Protein AF-A0A9P1GMY0-F1 (afdb_monomer_lite)

Sequence (260 aa):
MEKEKQSENASLQDLLKQTLSRVNQLEDSLKNVKQVQSLQGTDQPTRAESELPKKRPVPDKDMKKATTDEEDEDGGTDGSEEEEDEEDQWVRTPQGKVEQDIVDRYKAGGTDREELEMALLESISKWGLDRSNYKKIKADFVMRCKWVRERMEDKEQEVHGKWYTEDALKKSGKFSPASIKAMVAYCRRFPESLVRCWRYNENVSEYYIIDEDKTLHRKAERTKETEAPEGLGKNLVALPDPKPAPEVVGSQVGHHCSFM

Organism: NCBI:txid2562237

Radius of gyration: 33.91 Å; chains: 1; bounding box: 63×73×100 Å

Secondary structure (DSSP, 8-state):
-HHHHHHHHHHHHHHHHHHHHHHHHHHHHHHHHHHHHHHS-----------PPPPPPPPP--------PPP----------------STT-----PPPPHHHHHHHHH-HHHHHHHHHHHHHHHHHH-S-GGGHHHHHHHHHHHHHHHHHHHHHHHHHHTT----HHHHHHTT---HHHHHHHHHHHHHHHHHHHS-----TT---EEEE-TT--EEEE----------S--------PPPPPPPPP-------------

pLDDT: mean 72.46, std 19.18, range [38.41, 97.69]

Structure (mmCIF, N/CA/C/O backbone):
data_AF-A0A9P1GMY0-F1
#
_entry.id   AF-A0A9P1GMY0-F1
#
loop_
_atom_site.group_PDB
_atom_site.id
_atom_site.type_symbol
_atom_site.label_atom_id
_atom_site.label_alt_id
_atom_site.label_comp_id
_atom_site.label_asym_id
_atom_site.label_entity_id
_atom_site.label_seq_id
_atom_site.pdbx_PDB_ins_code
_atom_site.Cartn_x
_atom_site.Cartn_y
_atom_site.Cartn_z
_atom_site.occupancy
_atom_site.B_iso_or_equiv
_atom_site.auth_seq_id
_atom_site.auth_comp_id
_atom_site.auth_asym_id
_atom_site.auth_atom_id
_atom_site.pdbx_PDB_model_num
ATOM 1 N N . MET A 1 1 ? 6.380 -23.368 -45.968 1.00 72.88 1 MET A N 1
ATOM 2 C CA . MET A 1 1 ? 5.380 -22.482 -45.339 1.00 72.88 1 MET A CA 1
ATOM 3 C C . MET A 1 1 ? 4.091 -23.206 -44.947 1.00 72.88 1 MET A C 1
ATOM 5 O O . MET A 1 1 ? 3.735 -23.123 -43.786 1.00 72.88 1 MET A O 1
ATOM 9 N N . GLU A 1 2 ? 3.393 -23.952 -45.816 1.00 86.38 2 GLU A N 1
ATOM 10 C CA . GLU A 1 2 ? 2.126 -24.615 -45.404 1.00 86.38 2 GLU A CA 1
ATOM 11 C C . GLU A 1 2 ? 2.288 -25.697 -44.321 1.00 86.38 2 GLU A C 1
ATOM 13 O O . GLU A 1 2 ? 1.484 -25.759 -43.396 1.00 86.38 2 GLU A O 1
ATOM 18 N N . LYS A 1 3 ? 3.357 -26.501 -44.381 1.00 86.69 3 LYS A N 1
ATOM 19 C CA . LYS A 1 3 ? 3.639 -27.529 -43.360 1.00 86.69 3 LYS A CA 1
ATOM 20 C C . LYS A 1 3 ? 3.923 -26.942 -41.969 1.00 86.69 3 LYS A C 1
ATOM 22 O O . LYS A 1 3 ? 3.570 -27.552 -40.971 1.00 86.69 3 LYS A O 1
ATOM 27 N N . GLU A 1 4 ? 4.518 -25.754 -41.920 1.00 88.81 4 GLU A N 1
ATOM 28 C CA . GLU A 1 4 ? 4.867 -25.051 -40.678 1.00 88.81 4 GLU A CA 1
ATOM 29 C C . GLU A 1 4 ? 3.615 -24.475 -40.001 1.00 88.81 4 GLU A C 1
ATOM 31 O O . GLU A 1 4 ? 3.379 -24.714 -38.818 1.00 88.81 4 GLU A O 1
ATOM 36 N N . LYS A 1 5 ? 2.712 -23.874 -40.792 1.00 89.44 5 LYS A N 1
ATOM 37 C CA . LYS A 1 5 ? 1.393 -23.431 -40.309 1.00 89.44 5 LYS A CA 1
ATOM 38 C C . LYS A 1 5 ? 0.543 -24.587 -39.771 1.00 89.44 5 LYS A C 1
ATOM 40 O O . LYS A 1 5 ? -0.209 -24.410 -38.816 1.00 89.44 5 LYS A O 1
ATOM 45 N N . GLN A 1 6 ? 0.648 -25.776 -40.370 1.00 88.12 6 GLN A N 1
ATOM 46 C CA . GLN A 1 6 ? -0.055 -26.967 -39.880 1.00 88.12 6 GLN A CA 1
ATOM 47 C C . GLN A 1 6 ? 0.508 -27.464 -38.542 1.00 88.12 6 GLN A C 1
ATOM 49 O O . GLN A 1 6 ? -0.276 -27.810 -37.658 1.00 88.12 6 GLN A O 1
ATOM 54 N N . SER A 1 7 ? 1.834 -27.454 -38.353 1.00 92.00 7 SER A N 1
ATOM 55 C CA . SER A 1 7 ? 2.437 -27.823 -37.065 1.00 92.00 7 SER A CA 1
ATOM 56 C C . SER A 1 7 ? 2.123 -26.824 -35.949 1.00 92.00 7 SER A C 1
ATOM 58 O O . SER A 1 7 ? 1.857 -27.236 -34.822 1.00 92.00 7 SER A O 1
ATOM 60 N N . GLU A 1 8 ? 2.088 -25.524 -36.254 1.00 92.75 8 GLU A N 1
ATOM 61 C CA . GLU A 1 8 ? 1.722 -24.489 -35.278 1.00 92.75 8 GLU A CA 1
ATOM 62 C C . GLU A 1 8 ? 0.269 -24.632 -34.819 1.00 92.75 8 GLU A C 1
ATOM 64 O O . GLU A 1 8 ? -0.017 -24.565 -33.625 1.00 92.75 8 GLU A O 1
ATOM 69 N N . ASN A 1 9 ? -0.652 -24.901 -35.749 1.00 93.88 9 ASN A N 1
ATOM 70 C CA . ASN A 1 9 ? -2.061 -25.090 -35.411 1.00 93.88 9 ASN A CA 1
ATOM 71 C C . ASN A 1 9 ? -2.270 -26.334 -34.526 1.00 93.88 9 ASN A C 1
ATOM 73 O O . ASN A 1 9 ? -3.005 -26.273 -33.543 1.00 93.88 9 ASN A O 1
ATOM 77 N N . ALA A 1 10 ? -1.561 -27.435 -34.804 1.00 93.31 10 ALA A N 1
ATOM 78 C CA . ALA A 1 10 ? -1.598 -28.626 -33.951 1.00 93.31 10 ALA A CA 1
ATOM 79 C C . ALA A 1 10 ? -1.095 -28.336 -32.522 1.00 93.31 10 ALA A C 1
ATOM 81 O O . ALA A 1 10 ? -1.752 -28.714 -31.553 1.00 93.31 10 ALA A O 1
ATOM 82 N N . SER A 1 11 ? 0.009 -27.593 -32.389 1.00 96.81 11 SER A N 1
ATOM 83 C CA . SER A 1 11 ? 0.560 -27.182 -31.089 1.00 96.81 11 SER A CA 1
ATOM 84 C C . SER A 1 11 ? -0.415 -26.307 -30.287 1.00 96.81 11 SER A C 1
ATOM 86 O O . SER A 1 11 ? -0.626 -26.526 -29.093 1.00 96.81 11 SER A O 1
ATOM 88 N N . LEU A 1 12 ? -1.086 -25.356 -30.948 1.00 96.19 12 LEU A N 1
ATOM 89 C CA . LEU A 1 12 ? -2.088 -24.497 -30.308 1.00 96.19 12 LEU A CA 1
ATOM 90 C C . LEU A 1 12 ? -3.315 -25.281 -29.824 1.00 96.19 12 LEU A C 1
ATOM 92 O O . LEU A 1 12 ? -3.842 -24.992 -28.749 1.00 96.19 12 LEU A O 1
ATOM 96 N N . GLN A 1 13 ? -3.759 -26.284 -30.583 1.00 96.69 13 GLN A N 1
ATOM 97 C CA . GLN A 1 13 ? -4.874 -27.148 -30.185 1.00 96.69 13 GLN A CA 1
ATOM 98 C C . GLN A 1 13 ? -4.537 -27.986 -28.947 1.00 96.69 13 GLN A C 1
ATOM 100 O O . GLN A 1 13 ? -5.382 -28.143 -28.064 1.00 96.69 13 GLN A O 1
ATOM 105 N N . ASP A 1 14 ? -3.308 -28.491 -28.842 1.00 97.56 14 ASP A N 1
ATOM 106 C CA . ASP A 1 14 ? -2.873 -29.247 -27.666 1.00 97.56 14 ASP A CA 1
ATOM 107 C C . ASP A 1 14 ? -2.725 -28.349 -26.434 1.00 97.56 14 ASP A C 1
ATOM 109 O O . ASP A 1 14 ? -3.180 -28.718 -25.347 1.00 97.56 14 ASP A O 1
ATOM 113 N N . LEU A 1 15 ? -2.204 -27.129 -26.607 1.00 97.31 15 LEU A N 1
ATOM 114 C CA . LEU A 1 15 ? -2.153 -26.136 -25.534 1.00 97.31 15 LEU A CA 1
ATOM 115 C C . LEU A 1 15 ? -3.560 -25.769 -25.035 1.00 97.31 15 LEU A C 1
ATOM 117 O O . LEU A 1 15 ? -3.782 -25.688 -23.827 1.00 97.31 15 LEU A O 1
ATOM 121 N N . LEU A 1 16 ? -4.527 -25.598 -25.944 1.00 97.44 16 LEU A N 1
ATOM 122 C CA . LEU A 1 16 ? -5.921 -25.310 -25.596 1.00 97.44 16 LEU A CA 1
ATOM 123 C C . LEU A 1 16 ? -6.576 -26.468 -24.824 1.00 97.44 16 LEU A C 1
ATOM 125 O O . LEU A 1 16 ? -7.293 -26.248 -23.849 1.00 97.44 16 LEU A O 1
ATOM 129 N N . LYS A 1 17 ? -6.312 -27.718 -25.216 1.00 97.69 17 LYS A N 1
ATOM 130 C CA . LYS A 1 17 ? -6.797 -28.892 -24.471 1.00 97.69 17 LYS A CA 1
ATOM 131 C C . LYS A 1 17 ? -6.182 -28.962 -23.075 1.00 97.69 17 LYS A C 1
ATOM 133 O O . LYS A 1 17 ? -6.884 -29.263 -22.109 1.00 97.69 17 LYS A O 1
ATOM 138 N N . GLN A 1 18 ? -4.890 -28.655 -22.953 1.00 97.62 18 GLN A N 1
ATOM 139 C CA . GLN A 1 18 ? -4.193 -28.649 -21.670 1.00 97.62 18 GLN A CA 1
ATOM 140 C C . GLN A 1 18 ? -4.738 -27.562 -20.731 1.00 97.62 18 GLN A C 1
ATOM 142 O O . GLN A 1 18 ? -4.952 -27.827 -19.546 1.00 97.62 18 GLN A O 1
ATOM 147 N N . THR A 1 19 ? -5.006 -26.357 -21.243 1.00 94.56 19 THR A N 1
ATOM 148 C CA . THR A 1 19 ? -5.576 -25.265 -20.441 1.00 94.56 19 THR A CA 1
ATOM 149 C C . THR A 1 19 ? -7.001 -25.573 -19.995 1.00 94.56 19 THR A C 1
ATOM 151 O O . THR A 1 19 ? -7.294 -25.426 -18.810 1.00 94.56 19 THR A O 1
ATOM 154 N N . LEU A 1 20 ? -7.857 -26.100 -20.878 1.00 97.44 20 LEU A N 1
ATOM 155 C CA . LEU A 1 20 ? -9.214 -26.528 -20.515 1.00 97.44 20 LEU A CA 1
ATOM 156 C C . LEU A 1 20 ? -9.209 -27.633 -19.448 1.00 97.44 20 LEU A C 1
ATOM 158 O O . LEU A 1 20 ? -9.961 -27.560 -18.477 1.00 97.44 20 LEU A O 1
ATOM 162 N N . SER A 1 21 ? -8.312 -28.618 -19.568 1.00 97.62 21 SER A N 1
ATOM 163 C CA . SER A 1 21 ? -8.161 -29.662 -18.548 1.00 97.62 21 SER A CA 1
ATOM 164 C C . SER A 1 21 ? -7.766 -29.090 -17.184 1.00 97.62 21 SER A C 1
ATOM 166 O O . SER A 1 21 ? -8.225 -29.591 -16.158 1.00 97.62 21 SER A O 1
ATOM 168 N N . ARG A 1 22 ? -6.918 -28.056 -17.153 1.00 96.88 22 ARG A N 1
ATOM 169 C CA . ARG A 1 22 ? -6.483 -27.408 -15.909 1.00 96.88 22 ARG A CA 1
ATOM 170 C C . ARG A 1 22 ? -7.596 -26.574 -15.276 1.00 96.88 22 ARG A C 1
ATOM 172 O O . ARG A 1 22 ? -7.725 -26.587 -14.056 1.00 96.88 22 ARG A O 1
ATOM 179 N N . VAL A 1 23 ? -8.409 -25.889 -16.082 1.00 97.38 23 VAL A N 1
ATOM 180 C CA . VAL A 1 23 ? -9.577 -25.136 -15.593 1.00 97.38 23 VAL A CA 1
ATOM 181 C C . VAL A 1 23 ? -10.565 -26.075 -14.899 1.00 97.38 23 VAL A C 1
ATOM 183 O O . VAL A 1 23 ? -10.924 -25.819 -13.753 1.00 97.38 23 VAL A O 1
ATOM 186 N N . ASN A 1 24 ? -10.898 -27.215 -15.510 1.00 95.50 24 ASN A N 1
ATOM 187 C CA . ASN A 1 24 ? -11.812 -28.190 -14.901 1.00 95.50 24 ASN A CA 1
ATOM 188 C C . ASN A 1 24 ? -11.293 -28.733 -13.552 1.00 95.50 24 ASN A C 1
ATOM 190 O O . ASN A 1 24 ? -12.050 -28.836 -12.591 1.00 95.50 24 ASN A O 1
ATOM 194 N N . GLN A 1 25 ? -9.987 -29.012 -13.433 1.00 95.81 25 GLN A N 1
ATOM 195 C CA . GLN A 1 25 ? -9.381 -29.443 -12.161 1.00 95.81 25 GLN A CA 1
ATOM 196 C C . GLN A 1 25 ? -9.483 -28.376 -11.055 1.00 95.81 25 GLN A C 1
ATOM 198 O O . GLN A 1 25 ? -9.662 -28.706 -9.877 1.00 95.81 25 GLN A O 1
ATOM 203 N N . LEU A 1 26 ? -9.366 -27.094 -11.417 1.00 96.19 26 LEU A N 1
ATOM 204 C CA . LEU A 1 26 ? -9.512 -25.984 -10.474 1.00 96.19 26 LEU A CA 1
ATOM 205 C C . LEU A 1 26 ? -10.969 -25.796 -10.041 1.00 96.19 26 LEU A C 1
ATOM 207 O O . LEU A 1 26 ? -11.217 -25.550 -8.861 1.00 96.19 26 LEU A O 1
ATOM 211 N N . GLU A 1 27 ? -11.929 -25.961 -10.953 1.00 96.69 27 GLU A N 1
ATOM 212 C CA . GLU A 1 27 ? -13.355 -25.921 -10.617 1.00 96.69 27 GLU A CA 1
ATOM 213 C C . GLU A 1 27 ? -13.740 -27.016 -9.615 1.00 96.69 27 GLU A C 1
ATOM 215 O O . GLU A 1 27 ? -14.448 -26.743 -8.641 1.00 96.69 27 GLU A O 1
ATOM 220 N N . ASP A 1 28 ? -13.235 -28.236 -9.798 1.00 96.62 28 ASP A N 1
ATOM 221 C CA . ASP A 1 28 ? -13.495 -29.336 -8.866 1.00 96.62 28 ASP A CA 1
ATOM 222 C C . ASP A 1 28 ? -12.813 -29.117 -7.507 1.00 96.62 28 ASP A C 1
ATOM 224 O O . ASP A 1 28 ? -13.415 -29.355 -6.456 1.00 96.62 28 ASP A O 1
ATOM 228 N N . SER A 1 29 ? -11.603 -28.551 -7.498 1.00 95.75 29 SER A N 1
ATOM 229 C CA . SER A 1 29 ? -10.927 -28.148 -6.257 1.00 95.75 29 SER A CA 1
ATOM 230 C C . SER A 1 29 ? -11.716 -27.072 -5.499 1.00 95.75 29 SER A C 1
ATOM 232 O O . SER A 1 29 ? -11.853 -27.145 -4.277 1.00 95.75 29 SER A O 1
ATOM 234 N N . LEU A 1 30 ? -12.298 -26.100 -6.209 1.00 94.25 30 LEU A N 1
ATOM 235 C CA . LEU A 1 30 ? -13.111 -25.044 -5.605 1.00 94.25 30 LEU A CA 1
ATOM 236 C C . LEU A 1 30 ? -14.412 -25.588 -4.993 1.00 94.25 30 LEU A C 1
ATOM 238 O O . LEU A 1 30 ? -14.821 -25.134 -3.921 1.00 94.25 30 LEU A O 1
ATOM 242 N N . LYS A 1 31 ? -15.053 -26.576 -5.635 1.00 95.06 31 LYS A N 1
ATOM 243 C CA . LYS A 1 31 ? -16.225 -27.272 -5.070 1.00 95.06 31 LYS A CA 1
ATOM 244 C C . LYS A 1 31 ? -15.873 -27.974 -3.755 1.00 95.06 31 LYS A C 1
ATOM 246 O O . LYS A 1 31 ? -16.617 -27.834 -2.785 1.00 95.06 31 LYS A O 1
ATOM 251 N N . ASN A 1 32 ? -14.714 -28.633 -3.691 1.00 92.12 32 ASN A N 1
ATOM 252 C CA . ASN A 1 32 ? -14.246 -29.302 -2.474 1.00 92.12 32 ASN A CA 1
ATOM 253 C C . ASN A 1 32 ? -13.990 -28.311 -1.326 1.00 92.12 32 ASN A C 1
ATOM 255 O O . ASN A 1 32 ? -14.411 -28.557 -0.198 1.00 92.12 32 ASN A O 1
ATOM 259 N N . VAL A 1 33 ? -13.367 -27.158 -1.601 1.00 91.00 33 VAL A N 1
ATOM 260 C CA . VAL A 1 33 ? -13.130 -26.120 -0.575 1.00 91.00 33 VAL A CA 1
ATOM 261 C C . VAL A 1 33 ? -14.446 -25.595 0.004 1.00 91.00 33 VAL A C 1
ATOM 263 O O . VAL A 1 33 ? -14.576 -25.471 1.222 1.00 91.00 33 VAL A O 1
ATOM 266 N N . LYS A 1 34 ? -15.451 -25.341 -0.844 1.00 88.00 34 LYS A N 1
ATOM 267 C CA . LYS A 1 34 ? -16.779 -24.900 -0.384 1.00 88.00 34 LYS A CA 1
ATOM 268 C C . LYS A 1 34 ? -17.467 -25.945 0.496 1.00 88.00 34 LYS A C 1
ATOM 270 O O . LYS A 1 34 ? -18.105 -25.581 1.481 1.00 88.00 34 LYS A O 1
ATOM 275 N N . GLN A 1 35 ? -17.311 -27.231 0.181 1.00 89.69 35 GLN A N 1
ATOM 276 C CA . GLN A 1 35 ? -17.853 -28.315 1.002 1.00 89.69 35 GLN A CA 1
ATOM 277 C C . GLN A 1 35 ? -17.187 -28.375 2.386 1.00 89.69 35 GLN A C 1
ATOM 279 O O . GLN A 1 35 ? -17.877 -28.538 3.388 1.00 89.69 35 GLN A O 1
ATOM 284 N N . VAL A 1 36 ? -15.866 -28.179 2.463 1.00 85.31 36 VAL A N 1
ATOM 285 C CA . VAL A 1 36 ? -15.140 -28.136 3.746 1.00 85.31 36 VAL A CA 1
ATOM 286 C C . VAL A 1 36 ? -15.574 -26.935 4.593 1.00 85.31 36 VAL A C 1
ATOM 288 O O . VAL A 1 36 ? -15.799 -27.088 5.791 1.00 85.31 36 VAL A O 1
ATOM 291 N N . GLN A 1 37 ? -15.773 -25.763 3.982 1.00 78.94 37 GLN A N 1
ATOM 292 C CA . GLN A 1 37 ? -16.268 -24.574 4.690 1.00 78.94 37 GLN A CA 1
ATOM 293 C C . GLN A 1 37 ? -17.698 -24.753 5.221 1.00 78.94 37 GLN A C 1
ATOM 295 O O . GLN A 1 37 ? -18.005 -24.278 6.309 1.00 78.94 37 GLN A O 1
ATOM 300 N N . SER A 1 38 ? -18.561 -25.480 4.502 1.00 77.88 38 SER A N 1
ATOM 301 C CA . SER A 1 38 ? -19.917 -25.794 4.974 1.00 77.88 38 SER A CA 1
ATOM 302 C C . SER A 1 38 ? -19.932 -26.739 6.183 1.00 77.88 38 SER A C 1
ATOM 304 O O . SER A 1 38 ? -20.895 -26.713 6.946 1.00 77.88 38 SER A O 1
ATOM 306 N N . LEU A 1 39 ? -18.909 -27.582 6.351 1.00 76.19 39 LEU A N 1
ATOM 307 C CA . LEU A 1 39 ? -18.793 -28.496 7.492 1.00 76.19 39 LEU A CA 1
ATOM 308 C C . LEU A 1 39 ? -18.166 -27.829 8.722 1.00 76.19 39 LEU A C 1
ATOM 310 O O . LEU A 1 39 ? -18.381 -28.296 9.836 1.00 76.19 39 LEU A O 1
ATOM 314 N N . GLN A 1 40 ? -17.455 -26.711 8.552 1.00 70.06 40 GLN A N 1
ATOM 315 C CA . GLN A 1 40 ? -16.938 -25.884 9.650 1.00 70.06 40 GLN A CA 1
ATOM 316 C C . GLN A 1 40 ? -18.008 -24.932 10.204 1.00 70.06 40 GLN A C 1
ATOM 318 O O . GLN A 1 40 ? -17.747 -23.754 10.442 1.00 70.06 40 GLN A O 1
ATOM 323 N N . GLY A 1 41 ? -19.220 -25.463 10.400 1.00 54.94 41 GLY A N 1
ATOM 324 C CA . GLY A 1 41 ? -20.335 -24.770 11.033 1.00 54.94 41 GLY A CA 1
ATOM 325 C C . GLY A 1 41 ? -19.887 -23.993 12.270 1.00 54.94 41 GLY A C 1
ATOM 326 O O . GLY A 1 41 ? -19.021 -24.424 13.028 1.00 54.94 41 GLY A O 1
ATOM 327 N N . THR A 1 42 ? -20.470 -22.809 12.405 1.00 56.34 42 THR A N 1
ATOM 328 C CA . THR A 1 42 ? -20.187 -21.731 13.351 1.00 56.34 42 THR A CA 1
ATOM 329 C C . THR A 1 42 ? -20.474 -22.098 14.809 1.00 56.34 42 THR A C 1
ATOM 331 O O . THR A 1 42 ? -21.212 -21.393 15.490 1.00 56.34 42 THR A O 1
ATOM 334 N N . ASP A 1 43 ? -19.865 -23.160 15.321 1.00 51.69 43 ASP A N 1
ATOM 335 C CA . ASP A 1 43 ? -19.761 -23.406 16.755 1.00 51.69 43 ASP A CA 1
ATOM 336 C C . ASP A 1 43 ? -18.574 -22.598 17.289 1.00 51.69 43 ASP A C 1
ATOM 338 O O . ASP A 1 43 ? -17.550 -23.134 17.713 1.00 51.69 43 ASP A O 1
ATOM 342 N N . GLN A 1 44 ? -18.686 -21.265 17.240 1.00 51.03 44 GLN A N 1
ATOM 343 C CA . GLN A 1 44 ? -17.891 -20.452 18.151 1.00 51.03 44 GLN A CA 1
ATOM 344 C C . GLN A 1 44 ? -18.453 -20.687 19.555 1.00 51.03 44 GLN A C 1
ATOM 346 O O . GLN A 1 44 ? -19.603 -20.320 19.810 1.00 51.03 44 GLN A O 1
ATOM 351 N N . PRO A 1 45 ? -17.680 -21.267 20.490 1.00 49.97 45 PRO A N 1
ATOM 352 C CA . PRO A 1 45 ? -18.087 -21.277 21.879 1.00 49.97 45 PRO A CA 1
ATOM 353 C C . PRO A 1 45 ? -18.194 -19.819 22.323 1.00 49.97 45 PRO A C 1
ATOM 355 O O . PRO A 1 45 ? -17.204 -19.085 22.317 1.00 49.97 45 PRO A O 1
ATOM 358 N N . THR A 1 46 ? -19.401 -19.391 22.693 1.00 53.16 46 THR A N 1
ATOM 359 C CA . THR A 1 46 ? -19.625 -18.147 23.429 1.00 53.16 46 THR A CA 1
ATOM 360 C C . THR A 1 46 ? -18.721 -18.185 24.651 1.00 53.16 46 THR A C 1
ATOM 362 O O . THR A 1 46 ? -18.973 -18.917 25.610 1.00 53.16 46 THR A O 1
ATOM 365 N N . ARG A 1 47 ? -17.604 -17.464 24.561 1.00 47.22 47 ARG A N 1
ATOM 366 C CA . ARG A 1 47 ? -16.597 -17.347 25.605 1.00 47.22 47 ARG A CA 1
ATOM 367 C C . ARG A 1 47 ? -17.286 -16.743 26.818 1.00 47.22 47 ARG A C 1
ATOM 369 O O . ARG A 1 47 ? -17.589 -15.555 26.826 1.00 47.22 47 ARG A O 1
ATOM 376 N N . ALA A 1 48 ? -17.567 -17.597 27.799 1.00 49.84 48 ALA A N 1
ATOM 377 C CA . ALA A 1 48 ? -18.065 -17.194 29.099 1.00 49.84 48 ALA A CA 1
ATOM 378 C C . ALA A 1 48 ? -17.186 -16.059 29.636 1.00 49.84 48 ALA A C 1
ATOM 380 O O . ALA A 1 48 ? -15.953 -16.137 29.589 1.00 49.84 48 ALA A O 1
ATOM 381 N N . GLU A 1 49 ? -17.846 -14.998 30.086 1.00 48.28 49 GLU A N 1
ATOM 382 C CA . GLU A 1 49 ? -17.251 -13.825 30.705 1.00 48.28 49 GLU A CA 1
ATOM 383 C C . GLU A 1 49 ? -16.358 -14.263 31.873 1.00 48.28 49 GLU A C 1
ATOM 385 O O . GLU A 1 49 ? -16.826 -14.608 32.955 1.00 48.28 49 GLU A O 1
ATOM 390 N N . SER A 1 50 ? -15.046 -14.303 31.640 1.00 48.00 50 SER A N 1
ATOM 391 C CA . SER A 1 50 ? -14.070 -14.527 32.697 1.00 48.00 50 SER A CA 1
ATOM 392 C C . SER A 1 50 ? -13.951 -13.247 33.514 1.00 48.00 50 SER A C 1
ATOM 394 O O . SER A 1 50 ? -13.521 -12.209 33.005 1.00 48.00 50 SER A O 1
ATOM 396 N N . GLU A 1 51 ? -14.353 -13.363 34.772 1.00 48.69 51 GLU A N 1
ATOM 397 C CA . GLU A 1 51 ? -14.332 -12.354 35.820 1.00 48.69 51 GLU A CA 1
ATOM 398 C C . GLU A 1 51 ? -13.048 -11.506 35.831 1.00 48.69 51 GLU A C 1
ATOM 400 O O . GLU A 1 51 ? -11.919 -12.002 35.851 1.00 48.69 51 GLU A O 1
ATOM 405 N N . LEU A 1 52 ? -13.248 -10.187 35.855 1.00 52.19 52 LEU A N 1
ATOM 406 C CA . LEU A 1 52 ? -12.213 -9.172 36.032 1.00 52.19 52 LEU A CA 1
ATOM 407 C C . LEU A 1 52 ? -11.470 -9.360 37.372 1.00 52.19 52 LEU A C 1
ATOM 409 O O . LEU A 1 52 ? -12.105 -9.323 38.431 1.00 52.19 52 LEU A O 1
ATOM 413 N N . PRO A 1 53 ? -10.127 -9.457 37.383 1.00 49.66 53 PRO A N 1
ATOM 414 C CA . PRO A 1 53 ? -9.371 -9.451 38.625 1.00 49.66 53 PRO A CA 1
ATOM 415 C C . PRO A 1 53 ? -9.423 -8.067 39.290 1.00 49.66 53 PRO A C 1
ATOM 417 O O . PRO A 1 53 ? -9.154 -7.029 38.680 1.00 49.66 53 PRO A O 1
ATOM 420 N N . LYS A 1 54 ? -9.772 -8.076 40.582 1.00 52.91 54 LYS A N 1
ATOM 421 C CA . LYS A 1 54 ? -9.849 -6.918 41.483 1.00 52.91 54 LYS A CA 1
ATOM 422 C C . LYS A 1 54 ? -8.576 -6.059 41.429 1.00 52.91 54 LYS A C 1
ATOM 424 O O . LYS A 1 54 ? -7.460 -6.557 41.579 1.00 52.91 54 LYS A O 1
ATOM 429 N N . LYS A 1 55 ? -8.788 -4.747 41.270 1.00 48.34 55 LYS A N 1
ATOM 430 C CA . LYS A 1 55 ? -7.793 -3.664 41.335 1.00 48.34 55 LYS A CA 1
ATOM 431 C C . LYS A 1 55 ? -6.875 -3.820 42.557 1.00 48.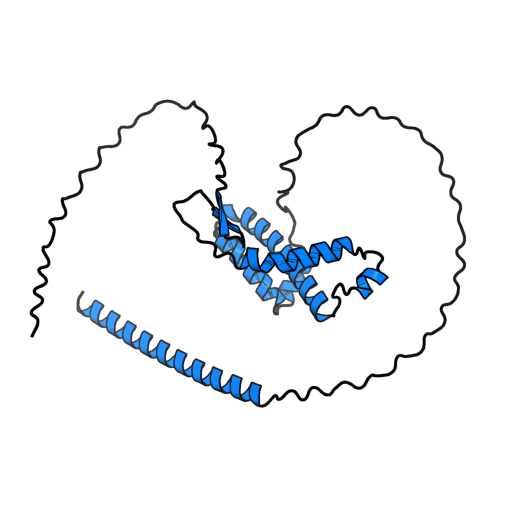34 55 LYS A C 1
ATOM 433 O O . LYS A 1 55 ? -7.363 -3.934 43.679 1.00 48.34 55 LYS A O 1
ATOM 438 N N . ARG A 1 56 ? -5.557 -3.759 42.342 1.00 54.66 56 ARG A N 1
ATOM 439 C CA . ARG A 1 56 ? -4.584 -3.507 43.418 1.00 54.66 56 ARG A CA 1
ATOM 440 C C . ARG A 1 56 ? -4.517 -1.999 43.715 1.00 54.66 56 ARG A C 1
ATOM 442 O O . ARG A 1 56 ? -4.684 -1.214 42.779 1.00 54.66 56 ARG A O 1
ATOM 449 N N . PRO A 1 57 ? -4.265 -1.591 44.971 1.00 59.66 57 PRO A N 1
ATOM 450 C CA . PRO A 1 57 ? -4.071 -0.190 45.324 1.00 59.66 57 PRO A CA 1
ATOM 451 C C . PRO A 1 57 ? -2.740 0.324 44.763 1.00 59.66 57 PRO A C 1
ATOM 453 O O . PRO A 1 57 ? -1.719 -0.363 44.834 1.00 59.66 57 PRO A O 1
ATOM 456 N N . VAL A 1 58 ? -2.772 1.529 44.201 1.00 58.38 58 VAL A N 1
ATOM 457 C CA . VAL A 1 58 ? -1.597 2.285 43.754 1.00 58.38 58 VAL A CA 1
ATOM 458 C C . VAL A 1 58 ? -0.958 2.934 44.990 1.00 58.38 58 VAL A C 1
ATOM 460 O O . VAL A 1 58 ? -1.698 3.509 45.786 1.00 58.38 58 VAL A O 1
ATOM 463 N N . PRO A 1 59 ? 0.369 2.847 45.194 1.00 60.56 59 PRO A N 1
ATOM 464 C CA . PRO A 1 59 ? 1.037 3.604 46.243 1.00 60.56 59 PRO A CA 1
ATOM 465 C C . PRO A 1 59 ? 1.208 5.064 45.810 1.00 60.56 59 PRO A C 1
ATOM 467 O O . PRO A 1 59 ? 1.730 5.335 44.723 1.00 60.56 59 PRO A O 1
ATOM 470 N N . ASP A 1 60 ? 0.783 5.980 46.679 1.00 52.66 60 ASP A N 1
ATOM 471 C CA . ASP A 1 60 ? 1.063 7.411 46.588 1.00 52.66 60 ASP A CA 1
ATOM 472 C C . ASP A 1 60 ? 2.573 7.640 46.460 1.00 52.66 60 ASP A C 1
ATOM 474 O O . ASP A 1 60 ? 3.369 7.179 47.282 1.00 52.66 60 ASP A O 1
ATOM 478 N N . LYS A 1 61 ? 2.973 8.334 45.394 1.00 58.84 61 LYS A N 1
ATOM 479 C CA . LYS A 1 61 ? 4.320 8.883 45.252 1.00 58.84 61 LYS A CA 1
ATOM 480 C C . LYS A 1 61 ? 4.227 10.394 45.356 1.00 58.84 61 LYS A C 1
ATOM 482 O O . LYS A 1 61 ? 3.732 11.060 44.451 1.00 58.84 61 LYS A O 1
ATOM 487 N N . ASP A 1 62 ? 4.750 10.891 46.467 1.00 56.91 62 ASP A N 1
ATOM 488 C CA . ASP A 1 62 ? 4.991 12.295 46.751 1.00 56.91 62 ASP A CA 1
ATOM 489 C C . ASP A 1 62 ? 5.770 12.968 45.611 1.00 56.91 62 ASP A C 1
ATOM 491 O O . ASP A 1 62 ? 6.945 12.676 45.361 1.00 56.91 62 ASP A O 1
ATOM 495 N N . MET A 1 63 ? 5.116 13.903 44.920 1.00 54.06 63 MET A N 1
ATOM 496 C CA . MET A 1 63 ? 5.769 14.827 43.996 1.00 54.06 63 MET A CA 1
ATOM 497 C C . MET A 1 63 ? 6.461 15.930 44.802 1.00 54.06 63 MET A C 1
ATOM 499 O O . MET A 1 63 ? 5.826 16.858 45.302 1.00 54.06 63 MET A O 1
ATOM 503 N N . LYS A 1 64 ? 7.792 15.849 44.899 1.00 53.88 64 LYS A N 1
ATOM 504 C CA . LYS A 1 64 ? 8.634 16.986 45.286 1.00 53.88 64 LYS A CA 1
ATOM 505 C C . LYS A 1 64 ? 8.615 18.022 44.161 1.00 53.88 64 LYS A C 1
ATOM 507 O O . LYS A 1 64 ? 9.144 17.790 43.079 1.00 53.88 64 LYS A O 1
ATOM 512 N N . LYS A 1 65 ? 7.989 19.160 44.453 1.00 52.09 65 LYS A N 1
ATOM 513 C CA . LYS A 1 65 ? 7.970 20.390 43.661 1.00 52.09 65 LYS A CA 1
ATOM 514 C C . LYS A 1 65 ? 9.362 21.033 43.710 1.00 52.09 65 LYS A C 1
ATOM 516 O O . LYS A 1 65 ? 9.737 21.585 44.739 1.00 52.09 65 LYS A O 1
ATOM 521 N N . ALA A 1 66 ? 10.127 20.924 42.627 1.00 48.19 66 ALA A N 1
ATOM 522 C CA . ALA A 1 66 ? 11.298 21.760 42.396 1.00 48.19 66 ALA A CA 1
ATOM 523 C C . ALA A 1 66 ? 10.825 23.023 41.669 1.00 48.19 66 ALA A C 1
ATOM 525 O O . ALA A 1 66 ? 10.275 22.949 40.575 1.00 48.19 66 ALA A O 1
ATOM 526 N N . THR A 1 67 ? 10.961 24.160 42.340 1.00 50.59 67 THR A N 1
ATOM 527 C CA . THR A 1 67 ? 10.842 25.501 41.773 1.00 50.59 67 THR A CA 1
ATOM 528 C C . THR A 1 67 ? 12.125 25.796 41.009 1.00 50.59 67 THR A C 1
ATOM 530 O O . THR A 1 67 ? 13.212 25.623 41.561 1.00 50.59 67 THR A O 1
ATOM 533 N N . THR A 1 68 ? 12.018 26.198 39.751 1.00 55.38 68 THR A N 1
ATOM 534 C CA . THR A 1 68 ? 13.135 26.760 38.989 1.00 55.38 68 THR A CA 1
ATOM 535 C C . THR A 1 68 ? 12.655 28.112 38.492 1.00 55.38 68 THR A C 1
ATOM 537 O O . THR A 1 68 ? 11.609 28.182 37.850 1.00 55.38 68 THR A O 1
ATOM 540 N N . ASP A 1 69 ? 13.351 29.154 38.938 1.00 53.12 69 ASP A N 1
ATOM 541 C CA . ASP A 1 69 ? 13.176 30.541 38.527 1.00 53.12 69 ASP A CA 1
ATOM 542 C C . ASP A 1 69 ? 13.394 30.655 37.014 1.00 53.12 69 ASP A C 1
ATOM 544 O O . ASP A 1 69 ? 14.394 30.155 36.496 1.00 53.12 69 ASP A O 1
ATOM 548 N N . GLU A 1 70 ? 12.448 31.287 36.322 1.00 60.41 70 GLU A N 1
ATOM 549 C CA . GLU A 1 70 ? 12.639 31.766 34.956 1.00 60.41 70 GLU A CA 1
ATOM 550 C C . GLU A 1 70 ? 12.994 33.251 35.037 1.00 60.41 70 GLU A C 1
ATOM 552 O O . GLU A 1 70 ? 12.236 34.054 35.583 1.00 60.41 70 GLU A O 1
ATOM 557 N N . GLU A 1 71 ? 14.193 33.579 34.558 1.00 62.50 71 GLU A N 1
ATOM 558 C CA . GLU A 1 71 ? 14.636 34.944 34.306 1.00 62.50 71 GLU A CA 1
ATOM 559 C C . GLU A 1 71 ? 14.054 35.407 32.963 1.00 62.50 71 GLU A C 1
ATOM 561 O O . GLU A 1 71 ? 14.156 34.712 31.950 1.00 62.50 71 GLU A O 1
ATOM 566 N N . ASP A 1 72 ? 13.429 36.583 32.986 1.00 54.59 72 ASP A N 1
ATOM 567 C CA . ASP A 1 72 ? 12.902 37.291 31.827 1.00 54.59 72 ASP A CA 1
ATOM 568 C C . ASP A 1 72 ? 14.057 37.820 30.953 1.00 54.59 72 ASP A C 1
ATOM 570 O O . ASP A 1 72 ? 14.763 38.748 31.354 1.00 54.59 72 ASP A O 1
ATOM 574 N N . GLU A 1 73 ? 14.226 37.292 29.736 1.00 62.06 73 GLU A N 1
ATOM 575 C CA . GLU A 1 73 ? 14.983 37.975 28.677 1.00 62.06 73 GLU A CA 1
ATOM 576 C C . GLU A 1 73 ? 14.040 38.449 27.564 1.00 62.06 73 GLU A C 1
ATOM 578 O O . GLU A 1 73 ? 13.543 37.688 26.734 1.00 62.06 73 GLU A O 1
ATOM 583 N N . ASP A 1 74 ? 13.803 39.760 27.595 1.00 59.09 74 ASP A N 1
ATOM 584 C CA . ASP A 1 74 ? 13.138 40.570 26.582 1.00 59.09 74 ASP A CA 1
ATOM 585 C C . ASP A 1 74 ? 14.078 40.744 25.375 1.00 59.09 74 ASP A C 1
ATOM 587 O O . ASP A 1 74 ? 15.122 41.397 25.456 1.00 59.09 74 ASP A O 1
ATOM 591 N N . GLY A 1 75 ? 13.729 40.103 24.259 1.00 51.50 75 GLY A N 1
ATOM 592 C CA . GLY A 1 75 ? 14.518 40.073 23.031 1.00 51.50 75 GLY A CA 1
ATOM 593 C C . GLY A 1 75 ? 13.653 40.341 21.807 1.00 51.50 75 GLY A C 1
ATOM 594 O O . GLY A 1 75 ? 13.348 39.430 21.039 1.00 51.50 75 GLY A O 1
ATOM 595 N N . GLY A 1 76 ? 13.254 41.601 21.626 1.00 52.50 76 GLY A N 1
ATOM 596 C CA . GLY A 1 76 ? 12.579 42.078 20.423 1.00 52.50 76 GLY A CA 1
ATOM 597 C C . GLY A 1 76 ? 13.433 41.869 19.170 1.00 52.50 76 GLY A C 1
ATOM 598 O O . GLY A 1 76 ? 14.539 42.395 19.055 1.00 52.50 76 GLY A O 1
ATOM 599 N N . THR A 1 77 ? 12.892 41.119 18.212 1.00 47.06 77 THR A N 1
ATOM 600 C CA . THR A 1 77 ? 13.409 41.032 16.845 1.00 47.06 77 THR A CA 1
ATOM 601 C C . THR A 1 77 ? 12.318 41.501 15.888 1.00 47.06 77 THR A C 1
ATOM 603 O O . THR A 1 77 ? 11.277 40.870 15.738 1.00 47.06 77 THR A O 1
ATOM 606 N N . ASP A 1 78 ? 12.556 42.677 15.308 1.00 55.97 78 ASP A N 1
ATOM 607 C CA . ASP A 1 78 ? 11.806 43.270 14.202 1.00 55.97 78 ASP A CA 1
ATOM 608 C C . ASP A 1 78 ? 12.125 42.467 12.933 1.00 55.97 78 ASP A C 1
ATOM 610 O O . ASP A 1 78 ? 13.215 42.573 12.367 1.00 55.97 78 ASP A O 1
ATOM 614 N N . GLY A 1 79 ? 11.217 41.552 12.590 1.00 44.78 79 GLY A N 1
ATOM 615 C CA . GLY A 1 79 ? 11.300 40.683 11.425 1.00 44.78 79 GLY A CA 1
ATOM 616 C C . GLY A 1 79 ? 10.436 41.235 10.302 1.00 44.78 79 GLY A C 1
ATOM 617 O O . GLY A 1 79 ? 9.216 41.120 10.342 1.00 44.78 79 GLY A O 1
ATOM 618 N N . SER A 1 80 ? 11.092 41.815 9.304 1.00 49.12 80 SER A N 1
ATOM 619 C CA . SER A 1 80 ? 10.521 42.173 8.010 1.00 49.12 80 SER A CA 1
ATOM 620 C C . SER A 1 80 ? 9.829 40.971 7.355 1.00 49.12 80 SER A C 1
ATOM 622 O O . SER A 1 80 ? 10.476 39.964 7.065 1.00 49.12 80 SER A O 1
ATOM 624 N N . GLU A 1 81 ? 8.521 41.108 7.127 1.00 53.56 81 GLU A N 1
ATOM 625 C CA . GLU A 1 81 ? 7.673 40.205 6.345 1.00 53.56 81 GLU A CA 1
ATOM 626 C C . GLU A 1 81 ? 8.094 40.248 4.867 1.00 53.56 81 GLU A C 1
ATOM 628 O O . GLU A 1 81 ? 7.686 41.127 4.109 1.00 53.56 81 GLU A O 1
ATOM 633 N N . GLU A 1 82 ? 8.929 39.296 4.455 1.00 55.84 82 GLU A N 1
ATOM 634 C CA . GLU A 1 82 ? 9.021 38.880 3.057 1.00 55.84 82 GLU A CA 1
ATOM 635 C C . GLU A 1 82 ? 8.141 37.633 2.900 1.00 55.84 82 GLU A C 1
ATOM 637 O O . GLU A 1 82 ? 8.510 36.527 3.293 1.00 55.84 82 GLU A O 1
ATOM 642 N N . GLU A 1 83 ? 6.920 37.842 2.398 1.00 55.81 83 GLU A N 1
ATOM 643 C CA . GLU A 1 83 ? 6.022 36.783 1.933 1.00 55.81 83 GLU A CA 1
ATOM 644 C C . GLU A 1 83 ? 6.643 36.129 0.686 1.00 55.81 83 GLU A C 1
ATOM 646 O O . GLU A 1 83 ? 6.411 36.556 -0.444 1.00 55.81 83 GLU A O 1
ATOM 651 N N . GLU A 1 84 ? 7.483 35.113 0.890 1.00 51.12 84 GLU A N 1
ATOM 652 C CA . GLU A 1 84 ? 7.902 34.202 -0.174 1.00 51.12 84 GLU A CA 1
ATOM 653 C C . GLU A 1 84 ? 6.893 33.048 -0.290 1.00 51.12 84 GLU A C 1
ATOM 655 O O . GLU A 1 84 ? 6.621 32.327 0.670 1.00 51.12 84 GLU A O 1
ATOM 660 N N . ASP A 1 85 ? 6.330 32.887 -1.488 1.00 49.41 85 ASP A N 1
ATOM 661 C CA . ASP A 1 85 ? 5.364 31.859 -1.878 1.00 49.41 85 ASP A CA 1
ATOM 662 C C . ASP A 1 85 ? 5.859 30.417 -1.573 1.00 49.41 85 ASP A C 1
ATOM 664 O O . ASP A 1 85 ? 6.561 29.788 -2.368 1.00 49.41 85 ASP A O 1
ATOM 668 N N . GLU A 1 86 ? 5.461 29.848 -0.427 1.00 52.75 86 GLU A N 1
ATOM 669 C CA . GLU A 1 86 ? 5.786 28.477 0.021 1.00 52.75 86 GLU A CA 1
ATOM 670 C C . GLU A 1 86 ? 4.902 27.363 -0.605 1.00 52.75 86 GLU A C 1
ATOM 672 O O . GLU A 1 86 ? 4.550 26.388 0.064 1.00 52.75 86 GLU A O 1
ATOM 677 N N . GLU A 1 87 ? 4.528 27.428 -1.889 1.00 51.97 87 GLU A N 1
ATOM 678 C CA . GLU A 1 87 ? 3.657 26.384 -2.484 1.00 51.97 87 GLU A CA 1
ATOM 679 C C . GLU A 1 87 ? 4.384 25.165 -3.101 1.00 51.97 87 GLU A C 1
ATOM 681 O O . GLU A 1 87 ? 3.731 24.172 -3.416 1.00 51.97 87 GLU A O 1
ATOM 686 N N . ASP A 1 88 ? 5.724 25.131 -3.162 1.00 48.88 88 ASP A N 1
ATOM 687 C CA . ASP A 1 88 ? 6.475 24.013 -3.787 1.00 48.88 88 ASP A CA 1
ATOM 688 C C . ASP A 1 88 ? 7.276 23.116 -2.808 1.00 48.88 88 ASP A C 1
ATOM 690 O O . ASP A 1 88 ? 8.113 22.294 -3.204 1.00 48.88 88 ASP A O 1
ATOM 694 N N . GLN A 1 89 ? 7.019 23.206 -1.498 1.00 47.81 89 GLN A N 1
ATOM 695 C CA . GLN A 1 89 ? 7.901 22.635 -0.468 1.00 47.81 89 GLN A CA 1
ATOM 696 C C . GLN A 1 89 ? 7.556 21.210 0.030 1.00 47.81 89 GLN A C 1
ATOM 698 O O . GLN A 1 89 ? 7.762 20.925 1.203 1.00 47.81 89 GLN A O 1
ATOM 703 N N . TRP A 1 90 ? 7.095 20.258 -0.799 1.00 40.53 90 TRP A N 1
ATOM 704 C CA . TRP A 1 90 ? 6.863 18.872 -0.302 1.00 40.53 90 TRP A CA 1
ATOM 705 C C . TRP A 1 90 ? 7.288 17.693 -1.188 1.00 40.53 90 TRP A C 1
ATOM 707 O O . TRP A 1 90 ? 6.973 16.548 -0.863 1.00 40.53 90 TRP A O 1
ATOM 717 N N . VAL A 1 91 ? 8.128 17.886 -2.210 1.00 46.84 91 VAL A N 1
ATOM 718 C CA . VAL A 1 91 ? 8.826 16.748 -2.852 1.00 46.84 91 VAL A CA 1
ATOM 719 C C . VAL A 1 91 ? 10.296 16.727 -2.442 1.00 46.84 91 VAL A C 1
ATOM 721 O O . VAL A 1 91 ? 11.205 16.720 -3.271 1.00 46.84 91 VAL A O 1
ATOM 724 N N . ARG A 1 92 ? 10.564 16.673 -1.129 1.00 48.69 92 ARG A N 1
ATOM 725 C CA . ARG A 1 92 ? 11.870 16.195 -0.653 1.00 48.69 92 ARG A CA 1
ATOM 726 C C . ARG A 1 92 ? 11.981 14.737 -1.080 1.00 48.69 92 ARG A C 1
ATOM 728 O O . ARG A 1 92 ? 11.488 13.845 -0.395 1.00 48.69 92 ARG A O 1
ATOM 735 N N . THR A 1 93 ? 12.590 14.490 -2.241 1.00 50.25 93 THR A N 1
ATOM 736 C CA . THR A 1 93 ? 12.871 13.128 -2.697 1.00 50.25 93 THR A CA 1
ATOM 737 C C . THR A 1 93 ? 13.616 12.416 -1.573 1.00 50.25 93 THR A C 1
ATOM 739 O O . THR A 1 93 ? 14.664 12.924 -1.160 1.00 50.25 93 THR A O 1
ATOM 742 N N . PRO A 1 94 ? 13.105 11.292 -1.043 1.00 54.56 94 PRO A N 1
ATOM 743 C CA . PRO A 1 94 ? 13.748 10.606 0.061 1.00 54.56 94 PRO A CA 1
ATOM 744 C C . PRO A 1 94 ? 15.112 10.102 -0.417 1.00 54.56 94 PRO A C 1
ATOM 746 O O . PRO A 1 94 ? 15.230 9.053 -1.042 1.00 54.56 94 PRO A O 1
ATOM 749 N N . GLN A 1 95 ? 16.176 10.849 -0.113 1.00 58.06 95 GLN A N 1
ATOM 750 C CA . GLN A 1 95 ? 17.564 10.416 -0.307 1.00 58.06 95 GLN A CA 1
ATOM 751 C C . GLN A 1 95 ? 18.000 9.419 0.785 1.00 58.06 95 GLN A C 1
ATOM 753 O O . GLN A 1 95 ? 19.187 9.249 1.064 1.00 58.06 95 GLN A O 1
ATOM 758 N N . GLY A 1 96 ? 17.032 8.745 1.412 1.00 64.88 96 GLY A N 1
ATOM 759 C CA . GLY A 1 96 ? 17.242 7.842 2.527 1.00 64.88 96 GLY A CA 1
ATOM 760 C C . GLY A 1 96 ? 18.012 6.589 2.124 1.00 64.88 96 GLY A C 1
ATOM 761 O O . GLY A 1 96 ? 17.836 6.010 1.045 1.00 64.88 96 GLY A O 1
ATOM 762 N N . LYS A 1 97 ? 18.883 6.143 3.028 1.00 81.75 97 LYS A N 1
ATOM 763 C CA . LYS A 1 97 ? 19.296 4.739 3.062 1.00 81.75 97 LYS A CA 1
ATOM 764 C C . LYS A 1 97 ? 18.045 3.901 3.347 1.00 81.75 97 LYS A C 1
ATOM 766 O O . LYS A 1 97 ? 17.154 4.368 4.048 1.00 81.75 97 LYS A O 1
ATOM 771 N N . VAL A 1 98 ? 17.979 2.693 2.790 1.00 84.94 98 VAL A N 1
ATOM 772 C CA . VAL A 1 98 ? 16.935 1.736 3.184 1.00 84.94 98 VAL A CA 1
ATOM 773 C C . VAL A 1 98 ? 17.119 1.482 4.677 1.00 84.94 98 VAL A C 1
ATOM 775 O O . VAL A 1 98 ? 18.236 1.188 5.109 1.00 84.94 98 VAL A O 1
ATOM 778 N N . GLU A 1 99 ? 16.062 1.689 5.454 1.00 90.44 99 GLU A N 1
ATOM 779 C CA . GLU A 1 99 ? 16.094 1.505 6.901 1.00 90.44 99 GLU A CA 1
ATOM 780 C C . GLU A 1 99 ? 16.371 0.029 7.238 1.00 90.44 99 GLU A C 1
ATOM 782 O O . GLU A 1 99 ? 15.994 -0.881 6.494 1.00 90.44 99 GLU A O 1
ATOM 787 N N . GLN A 1 100 ? 17.102 -0.216 8.330 1.00 92.31 100 GLN A N 1
ATOM 788 C CA . GLN A 1 100 ? 17.552 -1.567 8.690 1.00 92.31 100 GLN A CA 1
ATOM 789 C C . GLN A 1 100 ? 16.376 -2.504 8.997 1.00 92.31 100 GLN A C 1
ATOM 791 O O . GLN A 1 100 ? 16.440 -3.692 8.697 1.00 92.31 100 GLN A O 1
ATOM 796 N N . ASP A 1 101 ? 15.279 -1.964 9.518 1.00 92.00 101 ASP A N 1
ATOM 797 C CA . ASP A 1 101 ? 14.061 -2.714 9.808 1.00 92.00 101 ASP A CA 1
ATOM 798 C C . ASP A 1 101 ? 13.423 -3.310 8.538 1.00 92.00 101 ASP A C 1
ATOM 800 O O . ASP A 1 101 ? 12.961 -4.447 8.564 1.00 92.00 101 ASP A O 1
ATOM 804 N N . ILE A 1 102 ? 13.458 -2.598 7.403 1.00 91.06 102 ILE A N 1
ATOM 805 C CA . ILE A 1 102 ? 12.983 -3.100 6.102 1.00 91.06 102 ILE A CA 1
ATOM 806 C C . ILE A 1 102 ? 13.828 -4.303 5.677 1.00 91.06 102 ILE A C 1
ATOM 808 O O . ILE A 1 102 ? 13.301 -5.304 5.188 1.00 91.06 102 ILE A O 1
ATOM 812 N N . VAL A 1 103 ? 15.146 -4.224 5.885 1.00 93.44 103 VAL A N 1
ATOM 813 C CA . VAL A 1 103 ? 16.072 -5.322 5.579 1.00 93.44 103 VAL A CA 1
ATOM 814 C C . VAL A 1 103 ? 15.775 -6.538 6.455 1.00 93.44 103 VAL A C 1
ATOM 816 O O . VAL A 1 103 ? 15.785 -7.666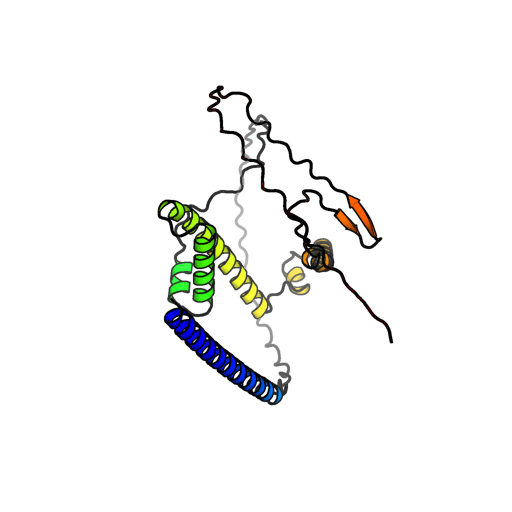 5.959 1.00 93.44 103 VAL A O 1
ATOM 819 N N . ASP A 1 104 ? 15.499 -6.322 7.737 1.00 95.44 104 ASP A N 1
ATOM 820 C CA . ASP A 1 104 ? 15.211 -7.396 8.682 1.00 95.44 104 ASP A CA 1
ATOM 821 C C . ASP A 1 104 ? 13.863 -8.069 8.374 1.00 95.44 104 ASP A C 1
ATOM 823 O O . ASP A 1 104 ? 13.802 -9.299 8.336 1.00 95.44 104 ASP A O 1
ATOM 827 N N . ARG A 1 105 ? 12.818 -7.299 8.030 1.00 90.31 105 ARG A N 1
ATOM 828 C CA . ARG A 1 105 ? 11.518 -7.834 7.573 1.00 90.31 105 ARG A CA 1
ATOM 829 C C . ARG A 1 105 ? 11.646 -8.642 6.287 1.00 90.31 105 ARG A C 1
ATOM 831 O O . ARG A 1 105 ? 11.134 -9.753 6.195 1.00 90.31 105 ARG A O 1
ATOM 838 N N . TYR A 1 106 ? 12.399 -8.132 5.313 1.00 94.56 106 TYR A N 1
ATOM 839 C CA . TYR A 1 106 ? 12.649 -8.863 4.073 1.00 94.56 106 TYR A CA 1
ATOM 840 C C . TYR A 1 106 ? 13.344 -10.210 4.336 1.00 94.56 106 TYR A C 1
ATOM 842 O O . TYR A 1 106 ? 12.989 -11.228 3.741 1.00 94.56 106 TYR A O 1
ATOM 850 N N . LYS A 1 107 ? 14.318 -10.238 5.257 1.00 96.25 107 LYS A N 1
ATOM 851 C CA . LYS A 1 107 ? 15.020 -11.468 5.660 1.00 96.25 107 LYS A CA 1
ATOM 852 C C . LYS A 1 107 ? 14.145 -12.426 6.463 1.00 96.25 107 LYS A C 1
ATOM 854 O O . LYS A 1 107 ? 14.336 -13.633 6.338 1.00 96.25 107 LYS A O 1
ATOM 859 N N . ALA A 1 108 ? 13.222 -11.910 7.274 1.00 95.00 108 ALA A N 1
ATOM 860 C CA . ALA A 1 108 ? 12.280 -12.723 8.038 1.00 95.00 108 ALA A CA 1
ATOM 861 C C . ALA A 1 108 ? 11.350 -13.539 7.121 1.00 95.00 108 ALA A C 1
ATOM 863 O O . ALA A 1 108 ? 10.951 -14.646 7.482 1.00 95.00 108 ALA A O 1
ATOM 864 N N . GLY A 1 109 ? 11.075 -13.042 5.910 1.00 94.19 109 GLY A N 1
ATOM 865 C CA . GLY A 1 109 ? 10.219 -13.719 4.940 1.00 94.19 109 GLY A CA 1
ATOM 866 C C . GLY A 1 109 ? 8.728 -13.529 5.234 1.00 94.19 109 GLY A C 1
ATOM 867 O O . GLY A 1 109 ? 8.331 -12.577 5.898 1.00 94.19 109 GLY A O 1
ATOM 868 N N . GLY A 1 110 ? 7.894 -14.434 4.715 1.00 95.06 110 GLY A N 1
ATOM 869 C CA . GLY A 1 110 ? 6.440 -14.384 4.897 1.00 95.06 110 GLY A CA 1
ATOM 870 C C . GLY A 1 110 ? 5.751 -13.295 4.070 1.00 95.06 110 GLY A C 1
ATOM 871 O O . GLY A 1 110 ? 6.260 -12.873 3.033 1.00 95.06 110 GLY A O 1
ATOM 872 N N . THR A 1 111 ? 4.590 -12.844 4.546 1.00 92.00 111 THR A N 1
ATOM 873 C CA . THR A 1 111 ? 3.735 -11.859 3.862 1.00 92.00 111 THR A CA 1
ATOM 874 C C . THR A 1 111 ? 4.418 -10.506 3.692 1.00 92.00 111 THR A C 1
ATOM 876 O O . THR A 1 111 ? 4.289 -9.878 2.647 1.00 92.00 111 THR A O 1
ATOM 879 N N . ASP A 1 112 ? 5.205 -10.077 4.680 1.00 90.75 112 ASP A N 1
ATOM 880 C CA . ASP A 1 112 ? 5.920 -8.797 4.642 1.00 90.75 112 ASP A CA 1
ATOM 881 C C . ASP A 1 112 ? 6.930 -8.761 3.495 1.00 90.75 112 ASP A C 1
ATOM 883 O O . ASP A 1 112 ? 7.080 -7.754 2.805 1.00 90.75 112 ASP A O 1
ATOM 887 N N . ARG A 1 113 ? 7.614 -9.885 3.258 1.00 95.75 113 ARG A N 1
ATOM 888 C CA . ARG A 1 113 ? 8.538 -10.014 2.135 1.00 95.75 113 ARG A CA 1
ATOM 889 C C . ARG A 1 113 ? 7.802 -9.924 0.801 1.00 95.75 113 ARG A C 1
ATOM 891 O O . ARG A 1 113 ? 8.288 -9.232 -0.086 1.00 95.75 113 ARG A O 1
ATOM 898 N N . GLU A 1 114 ? 6.658 -10.589 0.665 1.00 95.12 114 GLU A N 1
ATOM 899 C CA . GLU A 1 114 ? 5.850 -10.548 -0.561 1.00 95.12 114 GLU A CA 1
ATOM 900 C C . GLU A 1 114 ? 5.366 -9.122 -0.869 1.00 95.12 114 GLU A C 1
ATOM 902 O O . GLU A 1 114 ? 5.481 -8.666 -2.006 1.00 95.12 114 GLU A O 1
ATOM 907 N N . GLU A 1 115 ? 4.904 -8.373 0.140 1.00 93.75 115 GLU A N 1
ATOM 908 C CA . GLU A 1 115 ? 4.490 -6.972 -0.032 1.00 93.75 115 GLU A CA 1
ATOM 909 C C . GLU A 1 115 ? 5.670 -6.067 -0.443 1.00 93.75 115 GLU A C 1
ATOM 911 O O . GLU A 1 115 ? 5.526 -5.213 -1.323 1.00 93.75 115 GLU A O 1
ATOM 916 N N . LEU A 1 116 ? 6.863 -6.281 0.127 1.00 95.38 116 LEU A N 1
ATOM 917 C CA . LEU A 1 116 ? 8.078 -5.554 -0.260 1.00 95.38 116 LEU A CA 1
ATOM 918 C C . LEU A 1 116 ? 8.560 -5.922 -1.674 1.00 95.38 116 LEU A C 1
ATOM 920 O O . LEU A 1 116 ? 8.991 -5.044 -2.424 1.00 95.38 116 LEU A O 1
ATOM 924 N N . GLU A 1 117 ? 8.482 -7.196 -2.064 1.00 96.69 117 GLU A N 1
ATOM 925 C CA . GLU A 1 117 ? 8.808 -7.648 -3.422 1.00 96.69 117 GLU A CA 1
ATOM 926 C C . GLU A 1 117 ? 7.849 -7.029 -4.449 1.00 96.69 117 GLU A C 1
ATOM 928 O O . GLU A 1 117 ? 8.299 -6.512 -5.474 1.00 96.69 117 GLU A O 1
ATOM 933 N N . MET A 1 118 ? 6.549 -6.985 -4.146 1.00 96.44 118 MET A N 1
ATOM 934 C CA . MET A 1 118 ? 5.551 -6.309 -4.978 1.00 96.44 118 MET A CA 1
ATOM 935 C C . MET A 1 118 ? 5.841 -4.812 -5.121 1.00 96.44 118 MET A C 1
ATOM 937 O O . MET A 1 118 ? 5.865 -4.302 -6.241 1.00 96.44 118 MET A O 1
ATOM 941 N N . ALA A 1 119 ? 6.148 -4.116 -4.023 1.00 95.62 119 ALA A N 1
ATOM 942 C CA . ALA A 1 119 ? 6.517 -2.701 -4.062 1.00 95.62 119 ALA A CA 1
ATOM 943 C C . ALA A 1 119 ? 7.743 -2.442 -4.957 1.00 95.62 119 ALA A C 1
ATOM 945 O O . ALA A 1 119 ? 7.765 -1.475 -5.724 1.00 95.62 119 ALA A O 1
ATOM 946 N N . LEU A 1 120 ? 8.754 -3.316 -4.902 1.00 96.50 120 LEU A N 1
ATOM 947 C CA . LEU A 1 120 ? 9.933 -3.222 -5.764 1.00 96.50 120 LEU A CA 1
ATOM 948 C C . LEU A 1 120 ? 9.575 -3.427 -7.241 1.00 96.50 120 LEU A C 1
ATOM 950 O O . LEU A 1 120 ? 10.025 -2.657 -8.095 1.00 96.50 120 LEU A O 1
ATOM 954 N N . LEU A 1 121 ? 8.769 -4.446 -7.545 1.00 97.50 121 LEU A N 1
ATOM 955 C CA . LEU A 1 121 ? 8.325 -4.740 -8.907 1.00 97.50 121 LEU A CA 1
ATOM 956 C C . LEU A 1 121 ? 7.498 -3.594 -9.494 1.00 97.50 121 LEU A C 1
ATOM 958 O O . LEU A 1 121 ? 7.705 -3.235 -10.651 1.00 97.50 121 LEU A O 1
ATOM 962 N N . GLU A 1 122 ? 6.631 -2.960 -8.706 1.00 96.38 122 GLU A N 1
ATOM 963 C CA . GLU A 1 122 ? 5.873 -1.778 -9.125 1.00 96.38 122 GLU A CA 1
ATOM 964 C C . GLU A 1 122 ? 6.787 -0.587 -9.439 1.00 96.38 122 GLU A C 1
ATOM 966 O O . GLU A 1 122 ? 6.604 0.085 -10.458 1.00 96.38 122 GLU A O 1
ATOM 971 N N . SER A 1 123 ? 7.808 -0.339 -8.612 1.00 97.00 123 SER A N 1
ATOM 972 C CA . SER A 1 123 ? 8.796 0.712 -8.879 1.00 97.00 123 SER A CA 1
ATOM 973 C C . SER A 1 123 ? 9.600 0.437 -10.152 1.00 97.00 123 SER A C 1
ATOM 975 O O . SER A 1 123 ? 9.818 1.352 -10.950 1.00 97.00 123 SER A O 1
ATOM 977 N N . ILE A 1 124 ? 10.012 -0.813 -10.384 1.00 97.19 124 ILE A N 1
ATOM 978 C CA . ILE A 1 124 ? 10.704 -1.212 -11.619 1.00 97.19 124 ILE A CA 1
ATOM 979 C C . ILE A 1 124 ? 9.765 -1.093 -12.823 1.00 97.19 124 ILE A C 1
ATOM 981 O O . ILE A 1 124 ? 10.172 -0.566 -13.853 1.00 97.19 124 ILE A O 1
ATOM 985 N N . SER A 1 125 ? 8.508 -1.522 -12.700 1.00 97.12 125 SER A N 1
ATOM 986 C CA . SER A 1 125 ? 7.516 -1.433 -13.776 1.00 97.12 125 SER A CA 1
ATOM 987 C C . SER A 1 125 ? 7.215 0.014 -14.166 1.00 97.12 125 SER A C 1
ATOM 989 O O . SER A 1 125 ? 6.979 0.289 -15.338 1.00 97.12 125 SER A O 1
ATOM 991 N N . LYS A 1 126 ? 7.219 0.942 -13.202 1.00 97.00 126 LYS A N 1
ATOM 992 C CA . LYS A 1 126 ? 6.943 2.367 -13.429 1.00 97.00 126 LYS A CA 1
ATOM 993 C C . LYS A 1 126 ? 8.094 3.093 -14.127 1.00 97.00 126 LYS A C 1
ATOM 995 O O . LYS A 1 126 ? 7.847 3.972 -14.946 1.00 97.00 126 LYS A O 1
ATOM 1000 N N . TRP A 1 127 ? 9.341 2.763 -13.786 1.00 96.94 127 TRP A N 1
ATOM 1001 C CA . TRP A 1 127 ? 10.517 3.506 -14.257 1.00 96.94 127 TRP A CA 1
ATOM 1002 C C . TRP A 1 127 ? 11.384 2.751 -15.276 1.00 96.94 127 TRP A C 1
ATOM 1004 O O . TRP A 1 127 ? 12.223 3.377 -15.914 1.00 96.94 127 TRP A O 1
ATOM 1014 N N . GLY A 1 128 ? 11.204 1.442 -15.452 1.00 96.56 128 GLY A N 1
ATOM 1015 C CA . GLY A 1 128 ? 12.038 0.585 -16.303 1.00 96.56 128 GLY A CA 1
ATOM 1016 C C . GLY A 1 128 ? 13.364 0.168 -15.648 1.00 96.56 128 GLY A C 1
ATOM 1017 O O . GLY A 1 128 ? 13.876 0.846 -14.760 1.00 96.56 128 GLY A O 1
ATOM 1018 N N . LEU A 1 129 ? 13.948 -0.951 -16.095 1.00 96.44 129 LEU A N 1
ATOM 1019 C CA . LEU A 1 129 ? 15.165 -1.551 -15.516 1.00 96.44 129 LEU A CA 1
ATOM 1020 C C . LEU A 1 129 ? 16.466 -0.994 -16.133 1.00 96.44 129 LEU A C 1
ATOM 1022 O O . LEU A 1 129 ? 17.378 -1.741 -16.485 1.00 96.44 129 LEU A O 1
ATOM 1026 N N . ASP A 1 130 ? 16.567 0.328 -16.255 1.00 96.94 130 ASP A N 1
ATOM 1027 C CA . ASP A 1 130 ? 17.759 0.989 -16.793 1.00 96.94 130 ASP A CA 1
ATOM 1028 C C . ASP A 1 130 ? 18.669 1.528 -15.687 1.00 96.94 130 ASP A C 1
ATOM 1030 O O . ASP A 1 130 ? 18.220 2.015 -14.644 1.00 96.94 130 ASP A O 1
ATOM 1034 N N . ARG A 1 131 ? 19.987 1.532 -15.936 1.00 94.31 131 ARG A N 1
ATOM 1035 C CA . ARG A 1 131 ? 20.980 2.080 -14.988 1.00 94.31 131 ARG A CA 1
ATOM 1036 C C . ARG A 1 131 ? 20.744 3.560 -14.671 1.00 94.31 131 ARG A C 1
ATOM 1038 O O . ARG A 1 131 ? 21.000 3.986 -13.547 1.00 94.31 131 ARG A O 1
ATOM 1045 N N . SER A 1 132 ? 20.245 4.334 -15.635 1.00 95.88 132 SER A N 1
ATOM 1046 C CA . SER A 1 132 ? 19.876 5.746 -15.461 1.00 95.88 132 SER A CA 1
ATOM 1047 C C . SER A 1 132 ? 18.703 5.928 -14.491 1.00 95.88 132 SER A C 1
ATOM 1049 O O . SER A 1 132 ? 18.649 6.927 -13.771 1.00 95.88 132 SER A O 1
ATOM 1051 N N . ASN A 1 133 ? 17.802 4.945 -14.412 1.00 96.06 133 ASN A N 1
ATOM 1052 C CA . ASN A 1 133 ? 16.592 4.999 -13.595 1.00 96.06 133 ASN A CA 1
ATOM 1053 C C . ASN A 1 133 ? 16.788 4.455 -12.177 1.00 96.06 133 ASN A C 1
ATOM 1055 O O . ASN A 1 133 ? 15.920 4.657 -11.331 1.00 96.06 133 ASN A O 1
ATOM 1059 N N . TYR A 1 134 ? 17.949 3.871 -11.861 1.00 94.50 134 TYR A N 1
ATOM 1060 C CA . TYR A 1 134 ? 18.242 3.302 -10.541 1.00 94.50 134 TYR A CA 1
ATOM 1061 C C . TYR A 1 134 ? 17.922 4.252 -9.375 1.00 94.50 134 TYR A C 1
ATOM 1063 O O . TYR A 1 134 ? 17.302 3.846 -8.394 1.00 94.50 134 TYR A O 1
ATOM 1071 N N . LYS A 1 135 ? 18.290 5.538 -9.481 1.00 93.75 135 LYS A N 1
ATOM 1072 C CA . LYS A 1 135 ? 17.997 6.529 -8.428 1.00 93.75 135 LYS A CA 1
ATOM 1073 C C . LYS A 1 135 ? 16.491 6.757 -8.242 1.00 93.75 135 LYS A C 1
ATOM 1075 O O . LYS A 1 135 ? 16.047 6.893 -7.106 1.00 93.75 135 LYS A O 1
ATOM 1080 N N . LYS A 1 136 ? 15.718 6.767 -9.334 1.00 94.25 136 LYS A N 1
ATOM 1081 C CA . LYS A 1 136 ? 14.257 6.951 -9.313 1.00 94.25 136 LYS A CA 1
ATOM 1082 C C . LYS A 1 136 ? 13.556 5.723 -8.740 1.00 94.25 136 LYS A C 1
ATOM 1084 O O . LYS A 1 136 ? 12.741 5.869 -7.837 1.00 94.25 136 LYS A O 1
ATOM 1089 N N . ILE A 1 137 ? 13.947 4.529 -9.194 1.00 94.88 137 ILE A N 1
ATOM 1090 C CA . ILE A 1 137 ? 13.449 3.247 -8.671 1.00 94.88 137 ILE A CA 1
ATOM 1091 C C . ILE A 1 137 ? 13.709 3.164 -7.171 1.00 94.88 137 ILE A C 1
ATOM 1093 O O . ILE A 1 137 ? 12.801 2.854 -6.414 1.00 94.88 137 ILE A O 1
ATOM 1097 N N . LYS A 1 138 ? 14.927 3.496 -6.725 1.00 92.94 138 LYS A N 1
ATOM 1098 C CA . LYS A 1 138 ? 15.281 3.469 -5.304 1.00 92.94 138 LYS A CA 1
ATOM 1099 C C . LYS A 1 138 ? 14.422 4.430 -4.476 1.00 92.94 138 LYS A C 1
ATOM 1101 O O . LYS A 1 138 ? 13.952 4.038 -3.415 1.00 92.94 138 LYS A O 1
ATOM 1106 N N . ALA A 1 139 ? 14.233 5.668 -4.933 1.00 91.56 139 ALA A N 1
ATOM 1107 C CA . ALA A 1 139 ? 13.428 6.655 -4.210 1.00 91.56 139 ALA A CA 1
ATOM 1108 C C . ALA A 1 139 ? 11.944 6.250 -4.133 1.00 91.56 139 ALA A C 1
ATOM 1110 O O . ALA A 1 139 ? 11.346 6.329 -3.062 1.00 91.56 139 ALA A O 1
ATOM 1111 N N . ASP A 1 140 ? 11.372 5.776 -5.246 1.00 94.44 140 ASP A N 1
ATOM 1112 C CA . ASP A 1 140 ? 9.989 5.279 -5.317 1.00 94.44 140 ASP A CA 1
ATOM 1113 C C . ASP A 1 140 ? 9.812 4.040 -4.425 1.00 94.44 140 ASP A C 1
ATOM 1115 O O . ASP A 1 140 ? 8.868 3.980 -3.643 1.00 94.44 140 ASP A O 1
ATOM 1119 N N . PHE A 1 141 ? 10.773 3.112 -4.444 1.00 95.31 141 PHE A N 1
ATOM 1120 C CA . PHE A 1 141 ? 10.761 1.918 -3.599 1.00 95.31 141 PHE A CA 1
ATOM 1121 C C . PHE A 1 141 ? 10.794 2.267 -2.108 1.00 95.31 141 PHE A C 1
ATOM 1123 O O . PHE A 1 141 ? 9.972 1.768 -1.351 1.00 95.31 141 PHE A O 1
ATOM 1130 N N . VAL A 1 142 ? 11.688 3.164 -1.675 1.00 92.94 142 VAL A N 1
ATOM 1131 C CA . VAL A 1 142 ? 11.756 3.599 -0.266 1.00 92.94 142 VAL A CA 1
ATOM 1132 C C . VAL A 1 142 ? 10.437 4.234 0.182 1.00 92.94 142 VAL A C 1
ATOM 1134 O O . VAL A 1 142 ? 9.961 3.951 1.281 1.00 92.94 142 VAL A O 1
ATOM 1137 N N . MET A 1 143 ? 9.818 5.051 -0.674 1.00 92.81 143 MET A N 1
ATOM 1138 C CA . MET A 1 143 ? 8.508 5.643 -0.396 1.00 92.81 143 MET A CA 1
ATOM 1139 C C . MET A 1 143 ? 7.418 4.571 -0.260 1.00 92.81 143 MET A C 1
ATOM 1141 O O . MET A 1 143 ? 6.638 4.612 0.687 1.00 92.81 143 MET A O 1
ATOM 1145 N N . ARG A 1 144 ? 7.399 3.572 -1.150 1.00 92.88 144 ARG A N 1
ATOM 1146 C CA . ARG A 1 144 ? 6.448 2.456 -1.066 1.00 92.88 144 ARG A CA 1
ATOM 1147 C C . ARG A 1 144 ? 6.669 1.589 0.166 1.00 92.88 144 ARG A C 1
ATOM 1149 O O . ARG A 1 144 ? 5.693 1.224 0.805 1.00 92.88 144 ARG A O 1
ATOM 1156 N N . CYS A 1 145 ? 7.914 1.305 0.549 1.00 93.06 145 CYS A N 1
ATOM 1157 C CA . CYS A 1 145 ? 8.211 0.578 1.786 1.00 93.06 145 CYS A CA 1
ATOM 1158 C C . CYS A 1 145 ? 7.639 1.293 3.013 1.00 93.06 145 CYS A C 1
ATOM 1160 O O . CYS A 1 145 ? 7.116 0.637 3.912 1.00 93.06 145 CYS A O 1
ATOM 1162 N N . LYS A 1 146 ? 7.697 2.632 3.036 1.00 92.12 146 LYS A N 1
ATOM 1163 C CA . LYS A 1 146 ? 7.077 3.433 4.096 1.00 92.12 146 LYS A CA 1
ATOM 1164 C C . LYS A 1 146 ? 5.557 3.237 4.125 1.00 92.12 146 LYS A C 1
ATOM 1166 O O . LYS A 1 146 ? 5.012 2.967 5.187 1.00 92.12 146 LYS A O 1
ATOM 1171 N N . TRP A 1 147 ? 4.889 3.292 2.973 1.00 91.81 147 TRP A N 1
ATOM 1172 C CA . TRP A 1 147 ? 3.439 3.064 2.897 1.00 91.81 147 TRP A CA 1
ATOM 1173 C C . TRP A 1 147 ? 3.031 1.635 3.255 1.00 91.81 147 TRP A C 1
ATOM 1175 O O . TRP A 1 147 ? 2.016 1.435 3.914 1.00 91.81 147 TRP A O 1
ATOM 1185 N N . VAL A 1 148 ? 3.817 0.636 2.846 1.00 91.44 148 VAL A N 1
ATOM 1186 C CA . VAL A 1 148 ? 3.611 -0.765 3.238 1.00 91.44 148 VAL A CA 1
ATOM 1187 C C . VAL A 1 148 ? 3.700 -0.898 4.756 1.00 91.44 148 VAL A C 1
ATOM 1189 O O . VAL A 1 148 ? 2.818 -1.494 5.366 1.00 91.44 148 VAL A O 1
ATOM 1192 N N . ARG A 1 149 ? 4.709 -0.280 5.382 1.00 91.69 149 ARG A N 1
ATOM 1193 C CA . ARG A 1 149 ? 4.848 -0.262 6.841 1.00 91.69 149 ARG A CA 1
ATOM 1194 C C . ARG A 1 149 ? 3.628 0.360 7.518 1.00 91.69 149 ARG A C 1
ATOM 1196 O O . ARG A 1 149 ? 3.040 -0.294 8.370 1.00 91.69 149 ARG A O 1
ATOM 1203 N N . GLU A 1 150 ? 3.245 1.573 7.120 1.00 90.38 150 GLU A N 1
ATOM 1204 C CA . GLU A 1 150 ? 2.080 2.283 7.675 1.00 90.38 150 GLU A CA 1
ATOM 1205 C C . GLU A 1 150 ? 0.811 1.428 7.549 1.00 90.38 150 GLU A C 1
ATOM 1207 O O . GLU A 1 150 ? 0.094 1.211 8.522 1.00 90.38 150 GLU A O 1
ATOM 1212 N N . ARG A 1 151 ? 0.591 0.821 6.379 1.00 89.88 151 ARG A N 1
ATOM 1213 C CA . ARG A 1 151 ? -0.564 -0.046 6.138 1.00 89.88 151 ARG A CA 1
ATOM 1214 C C . ARG A 1 151 ? -0.556 -1.312 6.994 1.00 89.88 151 ARG A C 1
ATOM 1216 O O . ARG A 1 151 ? -1.618 -1.780 7.400 1.00 89.88 151 ARG A O 1
ATOM 1223 N N . MET A 1 152 ? 0.611 -1.906 7.225 1.00 87.06 152 MET A N 1
ATOM 1224 C CA . MET A 1 152 ? 0.734 -3.089 8.079 1.00 87.06 152 MET A CA 1
ATOM 1225 C C . MET A 1 152 ? 0.504 -2.739 9.548 1.00 87.06 152 MET A C 1
ATOM 1227 O O . MET A 1 152 ? -0.210 -3.465 10.234 1.00 87.06 152 MET A O 1
ATOM 1231 N N . GLU A 1 153 ? 1.012 -1.596 10.007 1.00 88.81 153 GLU A N 1
ATOM 1232 C CA . GLU A 1 153 ? 0.727 -1.073 11.345 1.00 88.81 153 GLU A CA 1
ATOM 1233 C C . GLU A 1 153 ? -0.772 -0.794 11.535 1.00 88.81 153 GLU A C 1
ATOM 1235 O O . GLU A 1 153 ? -1.328 -1.133 12.581 1.00 88.81 153 GLU A O 1
ATOM 1240 N N . ASP A 1 154 ? -1.456 -0.268 10.517 1.00 85.00 154 ASP A N 1
ATOM 1241 C CA . ASP A 1 154 ? -2.908 -0.059 10.544 1.00 85.00 154 ASP A CA 1
ATOM 1242 C C . ASP A 1 154 ? -3.682 -1.383 10.638 1.00 85.00 154 ASP A C 1
ATOM 1244 O O . ASP A 1 154 ? -4.572 -1.524 11.482 1.00 85.00 154 ASP A O 1
ATOM 1248 N N . LYS A 1 155 ? -3.311 -2.390 9.830 1.00 85.31 155 LYS A N 1
ATOM 1249 C CA . LYS A 1 155 ? -3.898 -3.742 9.913 1.00 85.31 155 LYS A CA 1
ATOM 1250 C C . LYS A 1 155 ? -3.681 -4.354 11.297 1.00 85.31 155 LYS A C 1
ATOM 1252 O O . LYS A 1 155 ? -4.589 -4.966 11.855 1.00 85.31 155 LYS A O 1
ATOM 1257 N N . GLU A 1 156 ? -2.491 -4.201 11.877 1.00 85.44 156 GLU A N 1
ATOM 1258 C CA . GLU A 1 156 ? -2.215 -4.689 13.227 1.00 85.44 156 GLU A CA 1
ATOM 1259 C C . GLU A 1 156 ? -3.083 -3.977 14.268 1.00 85.44 156 GLU A C 1
ATOM 1261 O O . GLU A 1 156 ? -3.633 -4.635 15.154 1.00 85.44 156 GLU A O 1
ATOM 1266 N N . GLN A 1 157 ? -3.257 -2.657 14.171 1.00 82.56 157 GLN A N 1
ATOM 1267 C CA . GLN A 1 157 ? -4.138 -1.906 15.070 1.00 82.56 157 GLN A CA 1
ATOM 1268 C C . GLN A 1 157 ? -5.597 -2.368 14.964 1.00 82.56 157 GLN A C 1
ATOM 1270 O O . GLN A 1 157 ? -6.262 -2.526 15.995 1.00 82.56 157 GLN A O 1
ATOM 1275 N N . GLU A 1 158 ? -6.065 -2.648 13.747 1.00 78.62 158 GLU A N 1
ATOM 1276 C CA . GLU A 1 158 ? -7.382 -3.222 13.470 1.00 78.62 158 GLU A CA 1
ATOM 1277 C C . GLU A 1 158 ? -7.547 -4.607 14.119 1.00 78.62 158 GLU A C 1
ATOM 1279 O O . GLU A 1 158 ? -8.503 -4.823 14.872 1.00 78.62 158 GLU A O 1
ATOM 1284 N N . VAL A 1 159 ? -6.591 -5.521 13.910 1.00 82.31 159 VAL A N 1
ATOM 1285 C CA . VAL A 1 159 ? -6.621 -6.889 14.466 1.00 82.31 159 VAL A CA 1
ATOM 1286 C C . VAL A 1 159 ? -6.589 -6.883 15.994 1.00 82.31 159 VAL A C 1
ATOM 1288 O O . VAL A 1 159 ? -7.298 -7.656 16.638 1.00 82.31 159 VAL A O 1
ATOM 1291 N N . HIS A 1 160 ? -5.807 -5.988 16.601 1.00 79.50 160 HIS A N 1
ATOM 1292 C CA . HIS A 1 160 ? -5.728 -5.862 18.059 1.00 79.50 160 HIS A CA 1
ATOM 1293 C C . HIS A 1 160 ? -6.949 -5.166 18.673 1.00 79.50 160 HIS A C 1
ATOM 1295 O O . HIS A 1 160 ? -6.980 -4.937 19.885 1.00 79.50 160 HIS A O 1
ATOM 1301 N N . GLY A 1 161 ? -7.948 -4.797 17.865 1.00 72.25 161 GLY A N 1
ATOM 1302 C CA . GLY A 1 161 ? -9.138 -4.112 18.346 1.00 72.25 161 GLY A CA 1
ATOM 1303 C C . GLY A 1 161 ? -8.843 -2.711 18.882 1.00 72.25 161 GLY A C 1
ATOM 1304 O O . GLY A 1 161 ? -9.690 -2.128 19.558 1.00 72.25 161 GLY A O 1
ATOM 1305 N N . LYS A 1 162 ? -7.669 -2.139 18.570 1.00 71.12 162 LYS A N 1
ATOM 1306 C CA . LYS A 1 162 ? -7.316 -0.743 18.869 1.00 71.12 162 LYS A CA 1
ATOM 1307 C C . LYS A 1 162 ? -7.976 0.198 17.864 1.00 71.12 162 LYS A C 1
ATOM 1309 O O . LYS A 1 162 ? -7.390 1.187 17.437 1.00 71.12 162 LYS A O 1
ATOM 1314 N N . TRP A 1 163 ? -9.221 -0.089 17.505 1.00 70.25 163 TRP A N 1
ATOM 1315 C CA . TRP A 1 163 ? -10.053 0.893 16.846 1.00 70.25 163 TRP A CA 1
ATOM 1316 C C . TRP A 1 163 ? -10.154 2.105 17.764 1.00 70.25 163 TRP A C 1
ATOM 1318 O O . TRP A 1 163 ? -10.270 1.962 18.989 1.00 70.25 163 TRP A O 1
ATOM 1328 N N . TYR A 1 164 ? -10.135 3.297 17.174 1.00 67.94 164 TYR A N 1
ATOM 1329 C CA . TYR A 1 164 ? -10.528 4.526 17.851 1.00 67.94 164 TYR A CA 1
ATOM 1330 C C . TYR A 1 164 ? -12.022 4.452 18.194 1.00 67.94 164 TYR A C 1
ATOM 1332 O O . TYR A 1 164 ? -12.869 5.095 17.581 1.00 67.94 164 TYR A O 1
ATOM 1340 N N . THR A 1 165 ? -12.357 3.612 19.171 1.00 75.94 165 THR A N 1
ATOM 1341 C CA . THR A 1 165 ? -13.686 3.549 19.759 1.00 75.94 165 THR A CA 1
ATOM 1342 C C . THR A 1 165 ? -13.972 4.883 20.423 1.00 75.94 165 THR A C 1
ATOM 1344 O O . THR A 1 165 ? -13.066 5.565 20.918 1.00 75.94 165 THR A O 1
ATOM 1347 N N . GLU A 1 166 ? -15.249 5.255 20.448 1.00 75.81 166 GLU A N 1
ATOM 1348 C CA . GLU A 1 166 ? -15.703 6.489 21.082 1.00 75.81 166 GLU A CA 1
ATOM 1349 C C . GLU A 1 166 ? -15.149 6.614 22.511 1.00 75.81 166 GLU A C 1
ATOM 1351 O O . GLU A 1 166 ? -14.645 7.663 22.909 1.00 75.81 166 GLU A O 1
ATOM 1356 N N . ASP A 1 167 ? -15.140 5.501 23.246 1.00 79.31 167 ASP A N 1
ATOM 1357 C CA . ASP A 1 167 ? -14.639 5.425 24.613 1.00 79.31 167 ASP A CA 1
ATOM 1358 C C . ASP A 1 167 ? -13.115 5.568 24.716 1.00 79.31 167 ASP A C 1
ATOM 1360 O O . ASP A 1 167 ? -12.627 6.199 25.655 1.00 79.31 167 ASP A O 1
ATOM 1364 N N . ALA A 1 168 ? -12.339 5.022 23.773 1.00 79.56 168 ALA A N 1
ATOM 1365 C CA . ALA A 1 168 ? -10.885 5.201 23.743 1.00 79.56 168 ALA A CA 1
ATOM 1366 C C . ALA A 1 168 ? -10.501 6.648 23.397 1.00 79.56 168 ALA A C 1
ATOM 1368 O O . ALA A 1 168 ? -9.609 7.230 24.023 1.00 79.56 168 ALA A O 1
ATOM 1369 N N . LEU A 1 169 ? -11.222 7.268 22.459 1.00 81.19 169 LEU A N 1
ATOM 1370 C CA . LEU A 1 169 ? -11.072 8.688 22.147 1.00 81.19 169 LEU A CA 1
ATOM 1371 C C . LEU A 1 169 ? -11.411 9.550 23.364 1.00 81.19 169 LEU A C 1
ATOM 1373 O O . LEU A 1 169 ? -10.639 10.449 23.700 1.00 81.19 169 LEU A O 1
ATOM 1377 N N . LYS A 1 170 ? -12.516 9.250 24.062 1.00 86.69 170 LYS A N 1
ATOM 1378 C CA . LYS A 1 170 ? -12.917 9.967 25.284 1.00 86.69 170 LYS A CA 1
ATOM 1379 C C . LYS A 1 170 ? -11.859 9.839 26.374 1.00 86.69 170 LYS A C 1
ATOM 1381 O O . LYS A 1 170 ? -11.475 10.842 26.965 1.00 86.69 170 LYS A O 1
ATOM 1386 N N . LYS A 1 171 ? -11.332 8.630 26.594 1.00 88.38 171 LYS A N 1
ATOM 1387 C CA . LYS A 1 171 ? -10.268 8.372 27.582 1.00 88.38 171 LYS A CA 1
ATOM 1388 C C . LYS A 1 171 ? -8.951 9.071 27.248 1.00 88.38 171 LYS A C 1
ATOM 1390 O O . LYS A 1 171 ? -8.249 9.478 28.164 1.00 88.38 171 LYS A O 1
ATOM 1395 N N . SER A 1 172 ? -8.611 9.217 25.968 1.00 85.75 172 SER A N 1
ATOM 1396 C CA . SER A 1 172 ? -7.379 9.901 25.547 1.00 85.75 172 SER A CA 1
ATOM 1397 C C . SER A 1 172 ? -7.473 11.432 25.571 1.00 85.75 172 SER A C 1
ATOM 1399 O O . SER A 1 172 ? -6.478 12.096 25.293 1.00 85.75 172 SER A O 1
ATOM 1401 N N . GLY A 1 173 ? -8.651 12.004 25.852 1.00 90.06 173 GLY A N 1
ATOM 1402 C CA . GLY A 1 173 ? -8.883 13.453 25.813 1.00 90.06 173 GLY A CA 1
ATOM 1403 C C . GLY A 1 173 ? -8.875 14.056 24.403 1.00 90.06 173 GLY A C 1
ATOM 1404 O O . GLY A 1 173 ? -9.079 15.254 24.252 1.00 90.06 173 GLY A O 1
ATOM 1405 N N . LYS A 1 174 ? -8.686 13.237 23.358 1.00 84.00 174 LYS A N 1
ATOM 1406 C CA . LYS A 1 174 ? -8.707 13.659 21.945 1.00 84.00 174 LYS A CA 1
ATOM 1407 C C . LYS A 1 174 ? -10.108 13.610 21.329 1.00 84.00 174 LYS A C 1
ATOM 1409 O O . LYS A 1 174 ? -10.278 13.818 20.130 1.00 84.00 174 LYS A O 1
ATOM 1414 N N . PHE A 1 175 ? -11.120 13.289 22.130 1.00 87.94 175 PHE A N 1
ATOM 1415 C CA . PHE A 1 175 ? -12.496 13.215 21.673 1.00 87.94 175 PHE A CA 1
ATOM 1416 C C . PHE A 1 175 ? -13.063 14.602 21.385 1.00 87.94 175 PHE A C 1
ATOM 1418 O O . PHE A 1 175 ? -13.286 15.397 22.296 1.00 87.94 175 PHE A O 1
ATOM 1425 N N . SER A 1 176 ? -13.378 14.849 20.117 1.00 90.81 176 SER A N 1
ATOM 1426 C CA . SER A 1 176 ? -14.193 15.982 19.695 1.00 90.81 176 SER A CA 1
ATOM 1427 C C . SER A 1 176 ? -15.445 15.466 18.980 1.00 90.81 176 SER A C 1
ATOM 1429 O O . SER A 1 176 ? -15.325 14.812 17.935 1.00 90.81 176 SER A O 1
ATOM 1431 N N . PRO A 1 177 ? -16.658 15.769 19.486 1.00 89.12 177 PRO A N 1
ATOM 1432 C CA . PRO A 1 177 ? -17.908 15.422 18.810 1.00 89.12 177 PRO A CA 1
ATOM 1433 C C . PRO A 1 177 ? -17.981 15.973 17.381 1.00 89.12 177 PRO A C 1
ATOM 1435 O O . PRO A 1 177 ? -18.590 15.356 16.508 1.00 89.12 177 PRO A O 1
ATOM 1438 N N . ALA A 1 178 ? -17.361 17.132 17.138 1.00 90.69 178 ALA A N 1
ATOM 1439 C CA . ALA A 1 178 ? -17.302 17.747 15.818 1.00 90.69 178 ALA A CA 1
ATOM 1440 C C . ALA A 1 178 ? -16.427 16.927 14.859 1.00 90.69 178 ALA A C 1
ATOM 1442 O O . ALA A 1 178 ? -16.865 16.624 13.750 1.00 90.69 178 ALA A O 1
ATOM 1443 N N . SER A 1 179 ? -15.244 16.492 15.306 1.00 82.19 179 SER A N 1
ATOM 1444 C CA . SER A 1 179 ? -14.332 15.678 14.494 1.00 82.19 179 SER A CA 1
ATOM 1445 C C . SER A 1 179 ? -14.950 14.332 14.118 1.00 82.19 179 SER A C 1
ATOM 1447 O O . SER A 1 179 ? -14.845 13.910 12.971 1.00 82.19 179 SER A O 1
ATOM 1449 N N . ILE A 1 180 ? -15.680 13.688 15.035 1.00 83.62 180 ILE A N 1
ATOM 1450 C CA . ILE A 1 180 ? -16.369 12.422 14.736 1.00 83.62 180 ILE A CA 1
ATOM 1451 C C . ILE A 1 180 ? -17.503 12.631 13.738 1.00 83.62 180 ILE A C 1
ATOM 1453 O O . ILE A 1 180 ? -17.625 11.860 12.789 1.00 83.62 180 ILE A O 1
ATOM 1457 N N . LYS A 1 181 ? -18.310 13.689 13.892 1.00 88.56 181 LYS A N 1
ATOM 1458 C CA . LYS A 1 181 ? -19.337 14.027 12.895 1.00 88.56 181 LYS A CA 1
ATOM 1459 C C . LYS A 1 181 ? -18.721 14.273 11.517 1.00 88.56 181 LYS A C 1
ATOM 1461 O O . LYS A 1 181 ? -19.280 13.806 10.529 1.00 88.56 181 LYS A O 1
ATOM 1466 N N . ALA A 1 182 ? -17.571 14.945 11.454 1.00 84.44 182 ALA A N 1
ATOM 1467 C CA . ALA A 1 182 ? -16.844 15.167 10.208 1.00 84.44 182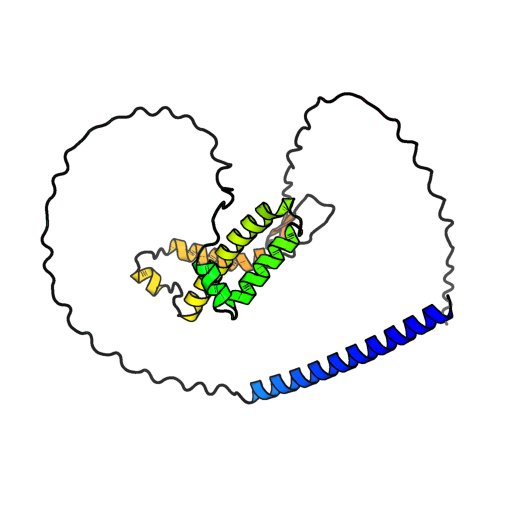 ALA A CA 1
ATOM 1468 C C . ALA A 1 182 ? -16.331 13.851 9.593 1.00 84.44 182 ALA A C 1
ATOM 1470 O O . ALA A 1 182 ? -16.547 13.623 8.405 1.00 84.44 182 ALA A O 1
ATOM 1471 N N . MET A 1 183 ? -15.744 12.950 10.392 1.00 80.94 183 MET A N 1
ATOM 1472 C CA . MET A 1 183 ? -15.298 11.629 9.924 1.00 80.94 183 MET A CA 1
ATOM 1473 C C . MET A 1 183 ? -16.469 10.776 9.425 1.00 80.94 183 MET A C 1
ATOM 1475 O O . MET A 1 183 ? -16.392 10.197 8.348 1.00 80.94 183 MET A O 1
ATOM 1479 N N . VAL A 1 184 ? -17.590 10.742 10.152 1.00 83.12 184 VAL A N 1
ATOM 1480 C CA . VAL A 1 184 ? -18.793 10.009 9.725 1.00 83.12 184 VAL A CA 1
ATOM 1481 C C . VAL A 1 184 ? -19.365 10.597 8.434 1.00 83.12 184 VAL A C 1
ATOM 1483 O O . VAL A 1 184 ? -19.744 9.845 7.539 1.00 83.12 184 VAL A O 1
ATOM 1486 N N . ALA A 1 185 ? -19.416 11.926 8.308 1.00 84.75 185 ALA A N 1
ATOM 1487 C CA . ALA A 1 185 ? -19.865 12.584 7.085 1.00 84.75 185 ALA A CA 1
ATOM 1488 C C . ALA A 1 185 ? -18.943 12.269 5.895 1.00 84.75 185 ALA A C 1
ATOM 1490 O O . ALA A 1 185 ? -19.437 11.985 4.805 1.00 84.75 185 ALA A O 1
ATOM 1491 N N . TYR A 1 186 ? -17.624 12.260 6.113 1.00 80.06 186 TYR A N 1
ATOM 1492 C CA . TYR A 1 186 ? -16.643 11.844 5.113 1.00 80.06 186 TYR A CA 1
ATOM 1493 C C . TYR A 1 186 ? -16.875 10.397 4.684 1.00 80.06 186 TYR A C 1
ATOM 1495 O O . TYR A 1 186 ? -17.080 10.152 3.502 1.00 80.06 186 TYR A O 1
ATOM 1503 N N . CYS A 1 187 ? -16.947 9.452 5.626 1.00 77.50 187 CYS A N 1
ATOM 1504 C CA . CYS A 1 187 ? -17.162 8.037 5.320 1.00 77.50 187 CYS A CA 1
ATOM 1505 C C . CYS A 1 187 ? -18.492 7.777 4.603 1.00 77.50 187 CYS A C 1
ATOM 1507 O O . CYS A 1 187 ? -18.574 6.853 3.803 1.00 77.50 187 CYS A O 1
ATOM 1509 N N . ARG A 1 188 ? -19.529 8.586 4.859 1.00 79.38 188 ARG A N 1
ATOM 1510 C CA . ARG A 1 188 ? -20.804 8.507 4.128 1.00 79.38 188 ARG A CA 1
ATOM 1511 C C . ARG A 1 188 ? -20.697 9.022 2.692 1.00 79.38 188 ARG A C 1
ATOM 1513 O O . ARG A 1 188 ? -21.302 8.425 1.816 1.00 79.38 188 ARG A O 1
ATOM 1520 N N . ARG A 1 189 ? -19.903 10.069 2.449 1.00 77.62 189 ARG A N 1
ATOM 1521 C CA . ARG A 1 189 ? -19.626 10.613 1.104 1.00 77.62 189 ARG A CA 1
ATOM 1522 C C . ARG A 1 189 ? -18.599 9.793 0.315 1.00 77.62 189 ARG A C 1
ATOM 1524 O O . ARG A 1 189 ? -18.583 9.822 -0.909 1.00 77.62 189 ARG A O 1
ATOM 1531 N N . PHE A 1 190 ? -17.725 9.070 1.005 1.00 65.50 190 PHE A N 1
ATOM 1532 C CA . PHE A 1 190 ? -16.636 8.294 0.417 1.00 65.50 190 PHE A CA 1
ATOM 1533 C C . PHE A 1 190 ? -17.068 7.197 -0.582 1.00 65.50 190 PHE A C 1
ATOM 1535 O O . PHE A 1 190 ? -16.424 7.067 -1.624 1.00 65.50 190 PHE A O 1
ATOM 1542 N N . PRO A 1 191 ? -18.150 6.419 -0.366 1.00 65.12 191 PRO A N 1
ATOM 1543 C CA . PRO A 1 191 ? -18.631 5.500 -1.394 1.00 65.12 191 PRO A CA 1
ATOM 1544 C C . PRO A 1 191 ? -19.079 6.237 -2.659 1.00 65.12 191 PRO A C 1
ATOM 1546 O O . PRO A 1 191 ? -18.833 5.748 -3.752 1.00 65.12 191 PRO A O 1
ATOM 1549 N N . GLU A 1 192 ? -19.642 7.440 -2.569 1.00 58.81 192 GLU A N 1
ATOM 1550 C CA . GLU A 1 192 ? -20.001 8.210 -3.766 1.00 58.81 192 GLU A CA 1
ATOM 1551 C C . GLU A 1 192 ? -18.767 8.697 -4.533 1.00 58.81 192 GLU A C 1
ATOM 1553 O O . GLU A 1 192 ? -18.812 8.789 -5.756 1.00 58.81 192 GLU A O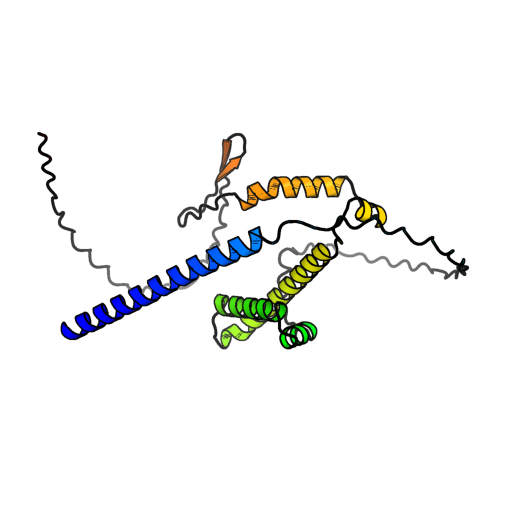 1
ATOM 1558 N N . SER A 1 193 ? -17.649 8.991 -3.861 1.00 57.19 193 SER A N 1
ATOM 1559 C CA . SER A 1 193 ? -16.415 9.409 -4.538 1.00 57.19 193 SER A CA 1
ATOM 1560 C C . SER A 1 193 ? -15.632 8.242 -5.148 1.00 57.19 193 SER A C 1
ATOM 1562 O O . SER A 1 193 ? -15.022 8.423 -6.201 1.00 57.19 193 SER A O 1
ATOM 1564 N N . LEU A 1 194 ? -15.671 7.051 -4.538 1.00 52.44 194 LEU A N 1
ATOM 1565 C CA . LEU A 1 194 ? -15.021 5.842 -5.065 1.00 52.44 194 LEU A CA 1
ATOM 1566 C C . LEU A 1 194 ? -15.860 5.084 -6.103 1.00 52.44 194 LEU A C 1
ATOM 1568 O O . LEU A 1 194 ? -15.298 4.468 -7.005 1.00 52.44 194 LEU A O 1
ATOM 1572 N N . VAL A 1 195 ? -17.191 5.114 -5.985 1.00 47.31 195 VAL A N 1
ATOM 1573 C CA . VAL A 1 195 ? -18.124 4.425 -6.899 1.00 47.31 195 VAL A CA 1
ATOM 1574 C C . VAL A 1 195 ? -18.540 5.330 -8.066 1.00 47.31 195 VAL A C 1
ATOM 1576 O O . VAL A 1 195 ? -19.193 4.869 -9.004 1.00 47.31 195 VAL A O 1
ATOM 1579 N N . ARG A 1 196 ? -18.107 6.601 -8.084 1.00 54.69 196 ARG A N 1
ATOM 1580 C CA . ARG A 1 196 ? -18.131 7.421 -9.303 1.00 54.69 196 ARG A CA 1
ATOM 1581 C C . ARG A 1 196 ? -17.431 6.640 -10.405 1.00 54.69 196 ARG A C 1
ATOM 1583 O O . ARG A 1 196 ? -16.225 6.414 -10.358 1.00 54.69 196 ARG A O 1
ATOM 1590 N N . CYS A 1 197 ? -18.210 6.202 -11.390 1.00 47.50 197 CYS A N 1
ATOM 1591 C CA . CYS A 1 197 ? -17.681 5.554 -12.572 1.00 47.50 197 CYS A CA 1
ATOM 1592 C C . CYS A 1 197 ? -16.771 6.575 -13.254 1.00 47.50 197 CYS A C 1
ATOM 1594 O O . CYS A 1 197 ? -17.263 7.495 -13.909 1.00 47.50 197 CYS A O 1
ATOM 1596 N N . TRP A 1 198 ? -15.458 6.444 -13.068 1.00 46.97 198 TRP A N 1
ATOM 1597 C CA . TRP A 1 198 ? -14.471 7.212 -13.808 1.00 46.97 198 TRP A CA 1
ATOM 1598 C C . TRP A 1 198 ? -14.629 6.837 -15.281 1.00 46.97 198 TRP A C 1
ATOM 1600 O O . TRP A 1 198 ? -14.052 5.865 -15.762 1.00 46.97 198 TRP A O 1
ATOM 1610 N N . ARG A 1 199 ? -15.477 7.569 -16.007 1.00 50.28 199 ARG A N 1
ATOM 1611 C CA . ARG A 1 199 ? -15.506 7.512 -17.464 1.00 50.28 199 ARG A CA 1
ATOM 1612 C C . ARG A 1 199 ? -14.311 8.311 -17.945 1.00 50.28 199 ARG A C 1
ATOM 1614 O O . ARG A 1 199 ? -14.409 9.512 -18.167 1.00 50.28 199 ARG A O 1
ATOM 1621 N N . TYR A 1 200 ? -13.178 7.629 -18.049 1.00 43.16 200 TYR A N 1
ATOM 1622 C CA . TYR A 1 200 ? -12.014 8.156 -18.736 1.00 43.16 200 TYR A CA 1
ATOM 1623 C C . TYR A 1 200 ? -12.402 8.333 -20.207 1.00 43.16 200 TYR A C 1
ATOM 1625 O O . TYR A 1 200 ? -12.575 7.359 -20.935 1.00 43.16 200 TYR A O 1
ATOM 1633 N N . ASN A 1 201 ? -12.653 9.572 -20.615 1.00 50.28 201 ASN A N 1
ATOM 1634 C CA . ASN A 1 201 ? -12.850 9.918 -22.013 1.00 50.28 201 ASN A CA 1
ATOM 1635 C C . ASN A 1 201 ? -11.504 10.456 -22.496 1.00 50.28 201 ASN A C 1
ATOM 1637 O O . ASN A 1 201 ? -11.136 11.569 -22.135 1.00 50.28 201 ASN A O 1
ATOM 1641 N N . GLU A 1 202 ? -10.772 9.677 -23.298 1.00 53.53 202 GLU A N 1
ATOM 1642 C CA . GLU A 1 202 ? -9.454 10.062 -23.846 1.00 53.53 202 GLU A CA 1
ATOM 1643 C C . GLU A 1 202 ? -9.467 11.410 -24.591 1.00 53.53 202 GLU A C 1
ATOM 1645 O O . GLU A 1 202 ? -8.426 12.038 -24.743 1.00 53.53 202 GLU A O 1
ATOM 1650 N N . ASN A 1 203 ? -10.645 11.888 -25.006 1.00 53.00 203 ASN A N 1
ATOM 1651 C CA . ASN A 1 203 ? -10.798 13.062 -25.864 1.00 53.00 203 ASN A CA 1
ATOM 1652 C C . ASN A 1 203 ? -11.469 14.270 -25.186 1.00 53.00 203 ASN A C 1
ATOM 1654 O O . ASN A 1 203 ? -11.838 15.212 -25.885 1.00 53.00 203 ASN A O 1
ATOM 1658 N N . VAL A 1 204 ? -11.701 14.257 -23.866 1.00 48.22 204 VAL A N 1
ATOM 1659 C CA . VAL A 1 204 ? -12.470 15.326 -23.202 1.00 48.22 204 VAL A CA 1
ATOM 1660 C C . VAL A 1 204 ? -11.765 15.801 -21.932 1.00 48.22 204 VAL A C 1
ATOM 1662 O O . VAL A 1 204 ? -11.807 15.140 -20.902 1.00 48.22 204 VAL A O 1
ATOM 1665 N N . SER A 1 205 ? -11.170 16.994 -21.996 1.00 51.81 205 SER A N 1
ATOM 1666 C CA . SER A 1 205 ? -10.625 17.757 -20.860 1.00 51.81 205 SER A CA 1
ATOM 1667 C C . SER A 1 205 ? -11.706 18.485 -20.040 1.00 51.81 205 SER A C 1
ATOM 1669 O O . SER A 1 205 ? -11.418 19.418 -19.295 1.00 51.81 205 SER A O 1
ATOM 1671 N N . GLU A 1 206 ? -12.968 18.069 -20.156 1.00 50.12 206 GLU A N 1
ATOM 1672 C CA . GLU A 1 206 ? -14.091 18.617 -19.395 1.00 50.12 206 GLU A CA 1
ATOM 1673 C C . GLU A 1 206 ? -14.719 17.530 -18.522 1.00 50.12 206 GLU A C 1
ATOM 1675 O O . GLU A 1 206 ? -15.091 16.460 -19.011 1.00 50.12 206 GLU A O 1
ATOM 1680 N N . TYR A 1 207 ? -14.889 17.818 -17.232 1.00 50.22 207 TYR A N 1
ATOM 1681 C CA . TYR A 1 207 ? -15.616 16.946 -16.317 1.00 50.22 207 TYR A CA 1
ATOM 1682 C C . TYR A 1 207 ? -16.952 17.570 -15.902 1.00 50.22 207 TYR A C 1
ATOM 1684 O O . TYR A 1 207 ? -17.072 18.767 -15.628 1.00 50.22 207 TYR A O 1
ATOM 1692 N N . TYR A 1 208 ? -17.978 16.721 -15.853 1.00 54.94 208 TYR A N 1
ATOM 1693 C CA . TYR A 1 208 ? -19.321 17.067 -15.402 1.00 54.94 208 TYR A CA 1
ATOM 1694 C C . TYR A 1 208 ? -19.566 16.398 -14.053 1.00 54.94 208 TYR A C 1
ATOM 1696 O O . TYR A 1 208 ? -19.394 15.185 -13.923 1.00 54.94 208 TYR A O 1
ATOM 1704 N N . ILE A 1 209 ? -19.968 17.181 -13.054 1.00 62.53 209 ILE A N 1
ATOM 1705 C CA . ILE A 1 209 ? -20.432 16.654 -11.768 1.00 62.53 209 ILE A CA 1
ATOM 1706 C C . ILE A 1 209 ? -21.958 16.638 -11.829 1.00 62.53 209 ILE A C 1
ATOM 1708 O O . ILE A 1 209 ? -22.570 17.672 -12.093 1.00 62.53 209 ILE A O 1
ATOM 1712 N N . ILE A 1 210 ? -22.551 15.456 -11.653 1.00 62.16 210 ILE A N 1
ATOM 1713 C CA . ILE A 1 210 ? -24.001 15.287 -11.524 1.00 62.16 210 ILE A CA 1
ATOM 1714 C C . ILE A 1 210 ? -24.281 15.044 -10.047 1.00 62.16 210 ILE A C 1
ATOM 1716 O O . ILE A 1 210 ? -23.833 14.029 -9.509 1.00 62.16 210 ILE A O 1
ATOM 1720 N N . ASP A 1 211 ? -24.982 15.975 -9.411 1.00 68.81 211 ASP A N 1
ATOM 1721 C CA . ASP A 1 211 ? -25.382 15.853 -8.009 1.00 68.81 211 ASP A CA 1
ATOM 1722 C C . ASP A 1 211 ? -26.654 14.989 -7.860 1.00 68.81 211 ASP A C 1
ATOM 1724 O O . ASP A 1 211 ? -27.285 14.593 -8.845 1.00 68.81 211 ASP A O 1
ATOM 1728 N N . GLU A 1 212 ? -27.025 14.631 -6.624 1.00 71.75 212 GLU A N 1
ATOM 1729 C CA . GLU A 1 212 ? -28.176 13.751 -6.328 1.00 71.75 212 GLU A CA 1
ATOM 1730 C C . GLU A 1 212 ? -29.517 14.313 -6.829 1.00 71.75 212 GLU A C 1
ATOM 1732 O O . GLU A 1 212 ? -30.442 13.568 -7.161 1.00 71.75 212 GLU A O 1
ATOM 1737 N N . ASP A 1 213 ? -29.608 15.636 -6.941 1.00 81.06 213 ASP A N 1
ATOM 1738 C CA . ASP A 1 213 ? -30.738 16.363 -7.517 1.00 81.06 213 ASP A CA 1
ATOM 1739 C C . ASP A 1 213 ? -30.731 16.374 -9.059 1.00 81.06 213 ASP A C 1
ATOM 1741 O O . ASP A 1 213 ? -31.609 16.970 -9.687 1.00 81.06 213 ASP A O 1
ATOM 1745 N N . LYS A 1 214 ? -29.771 15.671 -9.675 1.00 72.19 214 LYS A N 1
ATOM 1746 C CA . LYS A 1 214 ? -29.519 15.603 -11.120 1.00 72.19 214 LYS A CA 1
ATOM 1747 C C . LYS A 1 214 ? -29.154 16.949 -11.740 1.00 72.19 214 LYS A C 1
ATOM 1749 O O . LYS A 1 214 ? -29.249 17.097 -12.962 1.00 72.19 214 LYS A O 1
ATOM 1754 N N . THR A 1 215 ? -28.728 17.923 -10.941 1.00 70.06 215 THR A N 1
ATOM 1755 C CA . THR A 1 215 ? -28.175 19.160 -11.484 1.00 70.06 215 THR A CA 1
ATOM 1756 C C . THR A 1 215 ? -26.776 18.898 -12.038 1.00 70.06 215 THR A C 1
ATOM 1758 O O . THR A 1 215 ? -25.985 18.131 -11.490 1.00 70.06 215 THR A O 1
ATOM 1761 N N . LEU A 1 216 ? -26.509 19.463 -13.218 1.00 62.88 216 LEU A N 1
ATOM 1762 C CA . LEU A 1 216 ? -25.299 19.205 -13.992 1.00 62.88 216 LEU A CA 1
ATOM 1763 C C . LEU A 1 216 ? -24.372 20.415 -13.873 1.00 62.88 216 LEU A C 1
ATOM 1765 O O . LEU A 1 216 ? -24.590 21.445 -14.512 1.00 62.88 216 LEU A O 1
ATOM 1769 N N . HIS A 1 217 ? -23.327 20.291 -13.062 1.00 60.84 217 HIS A N 1
ATOM 1770 C CA . HIS A 1 217 ? -22.318 21.329 -12.899 1.00 60.84 217 HIS A CA 1
ATOM 1771 C C . HIS A 1 217 ? -21.168 21.098 -13.886 1.00 60.84 217 HIS A C 1
ATOM 1773 O O . HIS A 1 217 ? -20.376 20.163 -13.740 1.00 60.84 217 HIS A O 1
ATOM 1779 N N . ARG A 1 218 ? -21.065 21.965 -14.904 1.00 60.28 218 ARG A N 1
ATOM 1780 C CA . ARG A 1 218 ? -19.924 22.009 -15.833 1.00 60.28 218 ARG A CA 1
ATOM 1781 C C . ARG A 1 218 ? -18.797 22.811 -15.188 1.00 60.28 218 ARG A C 1
ATOM 1783 O O . ARG A 1 218 ? -18.886 24.035 -15.101 1.00 60.28 218 ARG A O 1
ATOM 1790 N N . LYS A 1 219 ? -17.739 22.135 -14.740 1.00 58.28 219 LYS A N 1
ATOM 1791 C CA . LYS A 1 219 ? -16.482 22.790 -14.362 1.00 58.28 219 LYS A CA 1
ATOM 1792 C C . LYS A 1 219 ? -15.483 22.572 -15.491 1.00 58.28 219 LYS A C 1
ATOM 1794 O O . LYS A 1 219 ? -14.979 21.473 -15.678 1.00 58.28 219 LYS A O 1
ATOM 1799 N N . ALA A 1 220 ? -15.235 23.625 -16.262 1.00 49.41 220 ALA A N 1
ATOM 1800 C CA . ALA A 1 220 ? -14.101 23.656 -17.169 1.00 49.41 220 ALA A CA 1
ATOM 1801 C C . ALA A 1 220 ? -12.874 24.066 -16.351 1.00 49.41 220 ALA A C 1
ATOM 1803 O O . ALA A 1 220 ? -12.775 25.213 -15.909 1.00 49.41 220 ALA A O 1
ATOM 1804 N N . GLU A 1 221 ? -11.951 23.137 -16.123 1.00 47.94 221 GLU A N 1
ATOM 1805 C CA . GLU A 1 221 ? -10.594 23.523 -15.762 1.00 47.94 221 GLU A CA 1
ATOM 1806 C C . GLU A 1 221 ? -9.978 24.173 -16.996 1.00 47.94 221 GLU A C 1
ATOM 1808 O O . GLU A 1 221 ? -9.717 23.524 -18.007 1.00 47.94 221 GLU A O 1
ATOM 1813 N N . ARG A 1 222 ? -9.794 25.493 -16.934 1.00 38.41 222 ARG A N 1
ATOM 1814 C CA . ARG A 1 222 ? -8.930 26.199 -17.874 1.00 38.41 222 ARG A CA 1
ATOM 1815 C C . ARG A 1 222 ? -7.536 25.627 -17.648 1.00 38.41 222 ARG A C 1
ATOM 1817 O O . ARG A 1 222 ? -6.862 26.009 -16.693 1.00 38.41 222 ARG A O 1
ATOM 1824 N N . THR A 1 223 ? -7.112 24.697 -18.496 1.00 44.81 223 THR A N 1
ATOM 1825 C CA . THR A 1 223 ? -5.692 24.404 -18.656 1.00 44.81 223 THR A CA 1
ATOM 1826 C C . THR A 1 223 ? -5.023 25.746 -18.909 1.00 44.81 223 THR A C 1
ATOM 1828 O O . THR A 1 223 ? -5.321 26.403 -19.906 1.00 44.81 223 THR A O 1
ATOM 1831 N N . LYS A 1 224 ? -4.201 26.206 -17.959 1.00 51.28 224 LYS A N 1
ATOM 1832 C CA . LYS A 1 224 ? -3.258 27.291 -18.209 1.00 51.28 224 LYS A CA 1
ATOM 1833 C C . LYS A 1 224 ? -2.399 26.794 -19.365 1.00 51.28 224 LYS A C 1
ATOM 1835 O O . LYS A 1 224 ? -1.552 25.924 -19.167 1.00 51.28 224 LYS A O 1
ATOM 1840 N N . GLU A 1 225 ? -2.706 27.257 -20.573 1.00 46.50 225 GLU A N 1
ATOM 1841 C CA . GLU A 1 225 ? -1.802 27.144 -21.705 1.00 46.50 225 GLU A CA 1
ATOM 1842 C C . GLU A 1 225 ? -0.490 27.742 -21.222 1.00 46.50 225 GLU A C 1
ATOM 1844 O O . GLU A 1 225 ? -0.401 28.914 -20.860 1.00 46.50 225 GLU A O 1
ATOM 1849 N N . THR A 1 226 ? 0.498 26.874 -21.069 1.00 44.84 226 THR A N 1
ATOM 1850 C CA . THR A 1 226 ? 1.872 27.275 -20.844 1.00 44.84 226 THR A CA 1
ATOM 1851 C C . THR A 1 226 ? 2.249 28.012 -22.117 1.00 44.84 226 THR A C 1
ATOM 1853 O O . THR A 1 226 ? 2.423 27.381 -23.158 1.00 44.84 226 THR A O 1
ATOM 1856 N N . GLU A 1 227 ? 2.264 29.345 -22.065 1.00 43.78 227 GLU A N 1
ATOM 1857 C CA . GLU A 1 227 ? 2.811 30.170 -23.134 1.00 43.78 227 GLU A CA 1
ATOM 1858 C C . GLU A 1 227 ? 4.229 29.660 -23.400 1.00 43.78 227 GLU A C 1
ATOM 1860 O O . GLU A 1 227 ? 5.136 29.784 -22.574 1.00 43.78 227 GLU A O 1
ATOM 1865 N N . ALA A 1 228 ? 4.390 28.969 -24.527 1.00 48.09 228 ALA A N 1
ATOM 1866 C CA . ALA A 1 228 ? 5.688 28.538 -24.995 1.00 48.09 228 ALA A CA 1
ATOM 1867 C C . ALA A 1 228 ? 6.539 29.801 -25.204 1.00 48.09 228 ALA A C 1
ATOM 1869 O O . ALA A 1 228 ? 6.048 30.751 -25.817 1.00 48.09 228 ALA A O 1
ATOM 1870 N N . PRO A 1 229 ? 7.794 29.845 -24.726 1.00 49.50 229 PRO A N 1
ATOM 1871 C CA . PRO A 1 229 ? 8.650 30.994 -24.963 1.00 49.50 229 PRO A CA 1
ATOM 1872 C C . PRO A 1 229 ? 8.845 31.176 -26.472 1.00 49.50 229 PRO A C 1
ATOM 1874 O O . PRO A 1 229 ? 9.473 30.353 -27.145 1.00 49.50 229 PRO A O 1
ATOM 1877 N N . GLU A 1 230 ? 8.287 32.262 -27.008 1.00 52.78 230 GLU A N 1
ATOM 1878 C CA . GLU A 1 230 ? 8.572 32.746 -28.352 1.00 52.78 230 GLU A CA 1
ATOM 1879 C C . GLU A 1 230 ? 10.058 33.091 -28.440 1.00 52.78 230 GLU A C 1
ATOM 1881 O O . GLU A 1 230 ? 10.506 34.154 -28.013 1.00 52.78 230 GLU A O 1
ATOM 1886 N N . GLY A 1 231 ? 10.854 32.183 -28.992 1.00 54.88 231 GLY A N 1
ATOM 1887 C CA . GLY A 1 231 ? 12.240 32.513 -29.270 1.00 54.88 231 GLY A CA 1
ATOM 1888 C C . GLY A 1 231 ? 13.132 31.322 -29.508 1.00 54.88 231 GLY A C 1
ATOM 1889 O O . GLY A 1 231 ? 14.034 31.095 -28.718 1.00 54.88 231 GLY A O 1
ATOM 1890 N N . LEU A 1 232 ? 12.954 30.612 -30.625 1.00 46.22 232 LEU A N 1
ATOM 1891 C CA . LEU A 1 232 ? 14.059 29.874 -31.239 1.00 46.22 232 LEU A CA 1
ATOM 1892 C C . LEU A 1 232 ? 13.856 29.736 -32.754 1.00 46.22 232 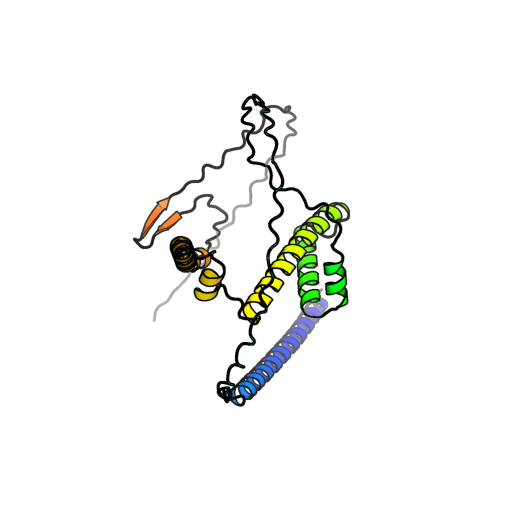LEU A C 1
ATOM 1894 O O . LEU A 1 232 ? 13.041 28.966 -33.248 1.00 46.22 232 LEU A O 1
ATOM 1898 N N . GLY A 1 233 ? 14.627 30.564 -33.461 1.00 45.66 233 GLY A N 1
ATOM 1899 C CA . GLY A 1 233 ? 15.271 30.324 -34.752 1.00 45.66 233 GLY A CA 1
ATOM 1900 C C . GLY A 1 233 ? 14.607 29.383 -35.757 1.00 45.66 233 GLY A C 1
ATOM 1901 O O . GLY A 1 233 ? 14.699 28.164 -35.669 1.00 45.66 233 GLY A O 1
ATOM 1902 N N . LYS A 1 234 ? 14.103 29.999 -36.825 1.00 56.06 234 LYS A N 1
ATOM 1903 C CA . LYS A 1 234 ? 13.786 29.397 -38.122 1.00 56.06 234 LYS A CA 1
ATOM 1904 C C . LYS A 1 234 ? 14.950 28.529 -38.630 1.00 56.06 234 LYS A C 1
ATOM 1906 O O . LYS A 1 234 ? 15.993 29.061 -38.989 1.00 56.06 234 LYS A O 1
ATOM 1911 N N . ASN A 1 235 ? 14.725 27.226 -38.753 1.00 49.53 235 ASN A N 1
ATOM 1912 C CA . ASN A 1 235 ? 15.355 26.387 -39.774 1.00 49.53 235 ASN A CA 1
ATOM 1913 C C . ASN A 1 235 ? 14.302 25.394 -40.274 1.00 49.53 235 ASN A C 1
ATOM 1915 O O . ASN A 1 235 ? 14.171 24.278 -39.777 1.00 49.53 235 ASN A O 1
ATOM 1919 N N . LEU A 1 236 ? 13.506 25.860 -41.242 1.00 43.47 236 LEU A N 1
ATOM 1920 C CA . LEU A 1 236 ? 12.610 25.028 -42.036 1.00 43.47 236 LEU A CA 1
ATOM 1921 C C . LEU A 1 236 ? 13.467 24.073 -42.879 1.00 43.47 236 LEU A C 1
ATOM 1923 O O . LEU A 1 236 ? 14.045 24.477 -43.887 1.00 43.47 236 LEU A O 1
ATOM 1927 N N . VAL A 1 237 ? 13.522 22.803 -42.489 1.00 57.00 237 VAL A N 1
ATOM 1928 C CA . VAL A 1 237 ? 13.753 21.717 -43.444 1.00 57.00 237 VAL A CA 1
ATOM 1929 C C . VAL A 1 237 ? 12.374 21.308 -43.944 1.00 57.00 237 VAL A C 1
ATOM 1931 O O . VAL A 1 237 ? 11.528 20.881 -43.161 1.00 57.00 237 VAL A O 1
ATOM 1934 N N . ALA A 1 238 ? 12.132 21.516 -45.237 1.00 52.91 238 ALA A N 1
ATOM 1935 C CA . ALA A 1 238 ? 10.885 21.154 -45.894 1.00 52.91 238 ALA A CA 1
ATOM 1936 C C . ALA A 1 238 ? 10.639 19.643 -45.758 1.00 52.91 238 ALA A C 1
ATOM 1938 O O . ALA A 1 238 ? 11.403 18.830 -46.283 1.00 52.91 238 ALA A O 1
ATOM 1939 N N . LEU A 1 239 ? 9.576 19.277 -45.039 1.00 59.69 239 LEU A N 1
ATOM 1940 C CA . LEU A 1 239 ? 9.028 17.926 -45.061 1.00 59.69 239 LEU A CA 1
ATOM 1941 C C . LEU A 1 239 ? 8.322 17.721 -46.416 1.00 59.69 239 LEU A C 1
ATOM 1943 O O . LEU A 1 239 ? 7.553 18.596 -46.813 1.00 59.69 239 LEU A O 1
ATOM 1947 N N . PRO A 1 240 ? 8.557 16.609 -47.134 1.00 66.19 240 PRO A N 1
ATOM 1948 C CA . PRO A 1 240 ? 7.833 16.317 -48.365 1.00 66.19 240 PRO A CA 1
ATOM 1949 C C . PRO A 1 240 ? 6.357 16.022 -48.075 1.00 66.19 240 PRO A C 1
ATOM 1951 O O . PRO A 1 240 ? 6.034 15.323 -47.111 1.00 66.19 240 PRO A O 1
ATOM 1954 N N . ASP A 1 241 ? 5.483 16.551 -48.932 1.00 64.75 241 ASP A N 1
ATOM 1955 C CA . ASP A 1 241 ? 4.030 16.438 -48.815 1.00 64.75 241 ASP A CA 1
ATOM 1956 C C . ASP A 1 241 ? 3.563 14.975 -48.680 1.00 64.75 241 ASP A C 1
ATOM 1958 O O . ASP A 1 241 ? 4.036 14.092 -49.412 1.00 64.75 241 ASP A O 1
ATOM 1962 N N . PRO A 1 242 ? 2.609 14.687 -47.774 1.00 64.94 242 PRO A N 1
ATOM 1963 C CA . PRO A 1 242 ? 2.039 13.357 -47.647 1.00 64.94 242 PRO A CA 1
ATOM 1964 C C . PRO A 1 242 ? 1.250 12.989 -48.911 1.00 64.94 242 PRO A C 1
ATOM 1966 O O . PRO A 1 242 ? 0.349 13.701 -49.353 1.00 64.94 242 PRO A O 1
ATOM 1969 N N . LYS A 1 243 ? 1.596 11.831 -49.483 1.00 71.94 243 LYS A N 1
ATOM 1970 C CA . LYS A 1 243 ? 0.897 11.211 -50.616 1.00 71.94 243 LYS A CA 1
ATOM 1971 C C . LYS A 1 243 ? -0.599 11.038 -50.293 1.00 71.94 243 LYS A C 1
ATOM 1973 O O . LYS A 1 243 ? -0.907 10.508 -49.223 1.00 71.94 243 LYS A O 1
ATOM 1978 N N . PRO A 1 244 ? -1.521 11.403 -51.204 1.00 67.44 244 PRO A N 1
ATOM 1979 C CA . PRO A 1 244 ? -2.947 11.182 -50.996 1.00 67.44 244 PRO A CA 1
ATOM 1980 C C . PRO A 1 244 ? -3.251 9.682 -50.892 1.00 67.44 244 PRO A C 1
ATOM 1982 O O . PRO A 1 244 ? -2.742 8.871 -51.672 1.00 67.44 244 PRO A O 1
ATOM 1985 N N . ALA A 1 245 ? -4.060 9.325 -49.894 1.00 64.25 245 ALA A N 1
ATOM 1986 C CA . ALA A 1 245 ? -4.520 7.963 -49.663 1.00 64.25 245 ALA A CA 1
ATOM 1987 C C . ALA A 1 245 ? -5.370 7.465 -50.852 1.00 64.25 245 ALA A C 1
ATOM 1989 O O . ALA A 1 245 ? -6.128 8.251 -51.424 1.00 64.25 245 ALA A O 1
ATOM 1990 N N . PRO A 1 246 ? -5.264 6.179 -51.237 1.00 64.75 246 PRO A N 1
ATOM 1991 C CA . PRO A 1 246 ? -6.083 5.616 -52.302 1.00 64.75 246 PRO A CA 1
ATOM 1992 C C . PRO A 1 246 ? -7.563 5.597 -51.901 1.00 64.75 246 PRO A C 1
ATOM 1994 O O . PRO A 1 246 ? -7.915 5.171 -50.799 1.00 64.75 246 PRO A O 1
ATOM 1997 N N . GLU A 1 247 ? -8.419 6.049 -52.819 1.00 61.28 247 GLU A N 1
ATOM 1998 C CA . GLU A 1 247 ? -9.873 5.992 -52.699 1.00 61.28 247 GLU A CA 1
ATOM 1999 C C . GLU A 1 247 ? -10.330 4.551 -52.437 1.00 61.28 247 GLU A C 1
ATOM 2001 O O . GLU A 1 247 ? -10.093 3.633 -53.227 1.00 61.28 247 GLU A O 1
ATOM 2006 N N . VAL A 1 248 ? -10.995 4.351 -51.300 1.00 62.69 248 VAL A N 1
ATOM 2007 C CA . VAL A 1 248 ? -11.654 3.091 -50.966 1.00 62.69 248 VAL A CA 1
ATOM 2008 C C . VAL A 1 248 ? -12.902 2.984 -51.838 1.00 62.69 248 VAL A C 1
ATOM 2010 O O . VAL A 1 248 ? -13.923 3.616 -51.577 1.00 62.69 248 VAL A O 1
ATOM 2013 N N . VAL A 1 249 ? -12.805 2.182 -52.896 1.00 59.62 249 VAL A N 1
ATOM 2014 C CA . VAL A 1 249 ? -13.935 1.800 -53.747 1.00 59.62 249 VAL A CA 1
ATOM 2015 C C . VAL A 1 249 ? -14.940 1.027 -52.890 1.00 59.62 249 VAL A C 1
ATOM 2017 O O . VAL A 1 249 ? -14.659 -0.071 -52.407 1.00 59.62 249 VAL A O 1
ATOM 2020 N N . GLY A 1 250 ? -16.109 1.628 -52.667 1.00 48.38 250 GLY A N 1
ATOM 2021 C CA . GLY A 1 250 ? -17.188 1.050 -51.876 1.00 48.38 250 GLY A CA 1
ATOM 2022 C C . GLY A 1 250 ? -17.700 -0.261 -52.473 1.00 48.38 250 GLY A C 1
ATOM 2023 O O . GLY A 1 250 ? -18.200 -0.293 -53.596 1.00 48.38 250 GLY A O 1
ATOM 2024 N N . SER A 1 251 ? -17.613 -1.345 -51.699 1.00 53.59 251 SER A N 1
ATOM 2025 C CA . SER A 1 251 ? -18.334 -2.587 -51.985 1.00 53.59 251 SER A CA 1
ATOM 2026 C C . SER A 1 251 ? -19.813 -2.415 -51.643 1.00 53.59 251 SER A C 1
ATOM 2028 O O . SER A 1 251 ? -20.194 -2.313 -50.478 1.00 53.59 251 SER A O 1
ATOM 2030 N N . GLN A 1 252 ? -20.646 -2.394 -52.680 1.00 47.16 252 GLN A N 1
ATOM 2031 C CA . GLN A 1 252 ? -22.096 -2.538 -52.600 1.00 47.16 252 GLN A CA 1
ATOM 2032 C C . GLN A 1 252 ? -22.432 -3.937 -52.062 1.00 47.16 252 GLN A C 1
ATOM 2034 O O . GLN A 1 252 ? -22.251 -4.934 -52.759 1.00 47.16 252 GLN A O 1
ATOM 2039 N N . VAL A 1 253 ? -22.936 -4.026 -50.830 1.00 57.56 253 VAL A N 1
ATOM 2040 C CA . VAL A 1 253 ? -23.486 -5.275 -50.284 1.00 57.56 253 VAL A CA 1
ATOM 2041 C C . VAL A 1 253 ? -25.007 -5.211 -50.397 1.00 57.56 253 VAL A C 1
ATOM 2043 O O . VAL A 1 253 ? -25.687 -4.614 -49.563 1.00 57.56 253 VAL A O 1
ATOM 2046 N N . GLY A 1 254 ? -25.544 -5.799 -51.466 1.00 49.53 254 GLY A N 1
ATOM 2047 C CA . GLY A 1 254 ? -26.982 -5.968 -51.655 1.00 49.53 254 GLY A CA 1
ATOM 2048 C C . GLY A 1 254 ? -27.550 -6.969 -50.650 1.00 49.53 254 GLY A C 1
ATOM 2049 O O . GLY A 1 254 ? -27.225 -8.151 -50.702 1.00 49.53 254 GLY A O 1
ATOM 2050 N N . HIS A 1 255 ? -28.412 -6.503 -49.748 1.00 55.91 255 HIS A N 1
ATOM 2051 C CA . HIS A 1 255 ? -29.256 -7.368 -48.925 1.00 55.91 255 HIS A CA 1
ATOM 2052 C C . HIS A 1 255 ? -30.610 -7.538 -49.615 1.00 55.91 255 HIS A C 1
ATOM 2054 O O . HIS A 1 255 ? -31.455 -6.646 -49.592 1.00 55.91 255 HIS A O 1
ATOM 2060 N N . HIS A 1 256 ? -30.801 -8.698 -50.242 1.00 53.50 256 HIS A N 1
ATOM 2061 C CA . HIS A 1 256 ? -32.092 -9.160 -50.736 1.00 53.50 256 HIS A CA 1
ATOM 2062 C C . HIS A 1 256 ? -32.772 -9.926 -49.594 1.00 53.50 256 HIS A C 1
ATOM 2064 O O . HIS A 1 256 ? -32.400 -11.058 -49.295 1.00 53.50 256 HIS A O 1
ATOM 2070 N N . CYS A 1 257 ? -33.733 -9.297 -48.919 1.00 46.88 257 CYS A N 1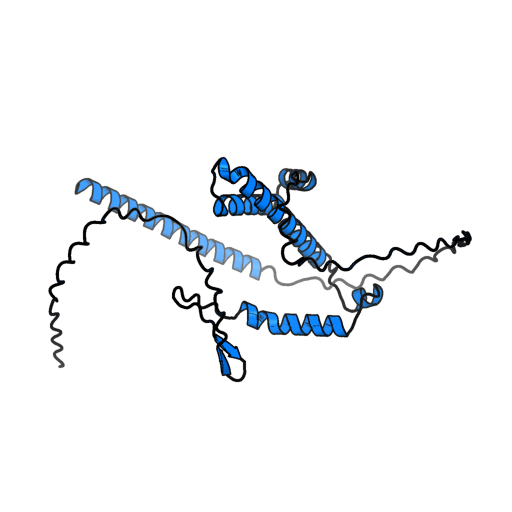
ATOM 2071 C CA . CYS A 1 257 ? -34.563 -9.957 -47.914 1.00 46.88 257 CYS A CA 1
ATOM 2072 C C . CYS A 1 257 ? -35.900 -10.313 -48.575 1.00 46.88 257 CYS A C 1
ATOM 2074 O O . CYS A 1 257 ? -36.735 -9.438 -48.800 1.00 46.88 257 CYS A O 1
ATOM 2076 N N . SER A 1 258 ? -36.072 -11.582 -48.946 1.00 52.97 258 SER A N 1
ATOM 2077 C CA . SER A 1 258 ? -37.356 -12.118 -49.405 1.00 52.97 258 SER A CA 1
ATOM 2078 C C . SER A 1 258 ? -38.117 -12.659 -48.198 1.00 52.97 258 SER A C 1
ATOM 2080 O O . SER A 1 258 ? -37.640 -13.560 -47.515 1.00 52.97 258 SER A O 1
ATOM 2082 N N . PHE A 1 259 ? -39.286 -12.079 -47.947 1.00 47.59 259 PHE A N 1
ATOM 2083 C CA . PHE A 1 259 ? -40.266 -12.531 -46.965 1.00 47.59 259 PHE A CA 1
ATOM 2084 C C . PHE A 1 259 ? -41.191 -13.558 -47.638 1.00 47.59 259 PHE A C 1
ATOM 2086 O O . PHE A 1 259 ? -41.790 -13.249 -48.671 1.00 47.59 259 PHE A O 1
ATOM 2093 N N . MET A 1 260 ? -41.305 -14.751 -47.055 1.00 56.69 260 MET A N 1
ATOM 2094 C CA . MET A 1 260 ? -42.430 -15.681 -47.210 1.00 56.69 260 MET A CA 1
ATOM 2095 C C . MET A 1 260 ? -42.716 -16.311 -45.854 1.00 56.69 260 MET A C 1
ATOM 2097 O O . MET A 1 260 ? -41.732 -16.665 -45.168 1.00 56.69 260 MET A O 1
#

Foldseek 3Di:
DVVVVVVVVVVVVVVVVVVVVVVVVVVVVVVVVVVVVVVVPPPPPPPPDDDDDDDDDDDDDDDDDDDDDDDDDDDDDDDDDDPDDPPPPPPPQCPDDQDVVLVVQCVVDDPSVVQLVVQLVVLCVVQPPDPVCVSVSVSSSSVSNVVSVVVVVVVVCVVVVVPPDQVVCVVVVVDDPVVVVVVVVCVVCVCVVVVPPPPPDVPDQWDWDQDPVRDTDTDRDPPPPPPDPPDDDDDDPDDDDDDDDDDDDDDDDDDDDDDD